Protein AF-A0A9Q0H539-F1 (afdb_monomer)

Solvent-accessible surface area (backbone atoms only — not comparable to full-atom values): 14964 Å² total; per-residue (Å²): 131,83,58,73,72,96,48,19,51,57,61,57,49,14,56,51,41,48,73,46,76,37,70,66,25,41,49,38,44,55,66,25,46,57,56,40,54,32,31,50,30,33,52,31,55,80,44,68,60,76,56,100,62,84,67,53,69,49,56,68,96,82,43,82,30,65,46,63,64,15,63,33,48,52,50,35,51,50,49,25,53,53,33,38,63,55,38,65,68,66,9,47,55,49,26,51,49,35,50,49,36,49,55,52,20,29,40,51,26,66,73,51,33,67,89,50,33,50,55,54,26,49,52,50,39,55,54,33,52,49,44,45,49,45,20,23,56,72,62,55,67,40,84,59,59,54,83,80,38,55,65,54,50,64,67,44,42,56,55,50,39,48,48,50,47,40,31,75,75,72,66,56,56,99,44,94,66,43,63,63,54,23,49,58,46,17,54,50,51,41,52,52,52,52,52,52,50,52,51,54,50,51,55,51,52,54,50,58,66,66,58,53,92,74,62,75,86,76,60,79,93,82,82,93,76,88,75,85,90,85,85,86,88,82,70,74,68,73,65,53,61,64,58,60,67,74,76,67,76,85,77,74,83,82,80,84,83,85,91,129

pLDDT: mean 81.83, std 20.81, range [32.81, 98.44]

Structure (mmCIF, N/CA/C/O backbone):
data_AF-A0A9Q0H539-F1
#
_entry.id   AF-A0A9Q0H539-F1
#
loop_
_atom_site.group_PDB
_atom_site.id
_atom_site.type_symbol
_atom_site.label_atom_id
_atom_site.label_alt_id
_atom_site.label_comp_id
_atom_site.label_asym_id
_atom_site.label_entity_id
_atom_site.label_seq_id
_atom_site.pdbx_PDB_ins_code
_atom_site.Cartn_x
_atom_site.Cartn_y
_atom_site.Cartn_z
_atom_site.occupancy
_atom_site.B_iso_or_equiv
_atom_site.auth_seq_id
_atom_site.auth_comp_id
_atom_site.auth_asym_id
_atom_site.auth_atom_id
_atom_site.pdbx_PDB_model_num
ATOM 1 N N . MET A 1 1 ? -27.501 0.008 -0.782 1.00 40.75 1 MET A N 1
ATOM 2 C CA . MET A 1 1 ? -27.141 -1.423 -0.672 1.00 40.75 1 MET A CA 1
ATOM 3 C C . MET A 1 1 ? -25.684 -1.502 -0.250 1.00 40.75 1 MET A C 1
ATOM 5 O O . MET A 1 1 ? -24.842 -1.013 -0.993 1.00 40.75 1 MET A O 1
ATOM 9 N N . GLY A 1 2 ? -25.404 -1.999 0.958 1.00 53.66 2 GLY A N 1
ATOM 10 C CA . GLY A 1 2 ? -24.030 -2.208 1.426 1.00 53.66 2 GLY A CA 1
ATOM 11 C C . GLY A 1 2 ? -23.358 -3.293 0.588 1.00 53.66 2 GLY A C 1
ATOM 12 O O . GLY A 1 2 ? -23.998 -4.287 0.246 1.00 53.66 2 GLY A O 1
ATOM 13 N N . LYS A 1 3 ? -22.106 -3.071 0.187 1.00 65.69 3 LYS A N 1
ATOM 14 C CA . LYS A 1 3 ? -21.320 -4.084 -0.525 1.00 65.69 3 LYS A CA 1
ATOM 15 C C . LYS A 1 3 ? -21.090 -5.262 0.424 1.00 65.69 3 LYS A C 1
ATOM 17 O O . LYS A 1 3 ? -20.822 -5.049 1.599 1.00 65.69 3 LYS A O 1
ATOM 22 N N . VAL A 1 4 ? -21.230 -6.486 -0.079 1.00 71.69 4 VAL A N 1
ATOM 23 C CA . VAL A 1 4 ? -21.132 -7.715 0.723 1.00 71.69 4 VAL A CA 1
ATOM 24 C C . VAL A 1 4 ? -19.783 -8.387 0.459 1.00 71.69 4 VAL A C 1
ATOM 26 O O . VAL A 1 4 ? -19.302 -8.397 -0.676 1.00 71.69 4 VAL A O 1
ATOM 29 N N . GLY A 1 5 ? -19.172 -8.968 1.493 1.00 78.38 5 GLY A N 1
ATOM 30 C CA . GLY A 1 5 ? -17.961 -9.783 1.365 1.00 78.38 5 GLY A CA 1
ATOM 31 C C . GLY A 1 5 ? -16.680 -8.959 1.212 1.00 78.38 5 GLY A C 1
ATOM 32 O O . GLY A 1 5 ? -16.433 -8.035 1.982 1.00 78.38 5 GLY A O 1
ATOM 33 N N . LEU A 1 6 ? -15.839 -9.307 0.234 1.00 78.94 6 LEU A N 1
ATOM 34 C CA . LEU A 1 6 ? -14.508 -8.710 0.043 1.00 78.94 6 LEU A CA 1
ATOM 35 C C . LEU A 1 6 ? -14.532 -7.187 -0.165 1.00 78.94 6 LEU A C 1
ATOM 37 O O . LEU A 1 6 ? -13.567 -6.508 0.160 1.00 78.94 6 LEU A O 1
ATOM 41 N N . PHE A 1 7 ? -15.640 -6.661 -0.688 1.00 84.44 7 PHE A N 1
ATOM 42 C CA . PHE A 1 7 ? -15.825 -5.240 -0.986 1.00 84.44 7 PHE A CA 1
ATOM 43 C C . PHE A 1 7 ? -16.567 -4.466 0.114 1.00 84.44 7 PHE A C 1
ATOM 45 O O . PHE A 1 7 ? -16.919 -3.303 -0.095 1.00 84.44 7 PHE A O 1
ATOM 52 N N . ASP A 1 8 ? -16.827 -5.090 1.267 1.00 90.69 8 ASP A N 1
ATOM 53 C CA . ASP A 1 8 ? -17.351 -4.404 2.451 1.00 90.69 8 ASP A CA 1
ATOM 54 C C . ASP A 1 8 ? -16.260 -3.510 3.056 1.00 90.69 8 ASP A C 1
ATOM 56 O O . ASP A 1 8 ? -15.488 -3.923 3.921 1.00 90.69 8 ASP A O 1
ATOM 60 N N . LEU A 1 9 ? -16.174 -2.277 2.552 1.00 92.81 9 LEU A N 1
ATOM 61 C CA . LEU A 1 9 ? -15.139 -1.326 2.944 1.00 92.81 9 LEU A CA 1
ATOM 62 C C . LEU A 1 9 ? -15.143 -1.045 4.454 1.00 92.81 9 LEU A C 1
ATOM 64 O O . LEU A 1 9 ? -14.069 -0.964 5.037 1.00 92.81 9 LEU A O 1
ATOM 68 N N . GLU A 1 10 ? -16.312 -0.937 5.098 1.00 94.12 10 GLU A N 1
ATOM 69 C CA . GLU A 1 10 ? -16.362 -0.719 6.551 1.00 94.12 10 GLU A CA 1
ATOM 70 C C . GLU A 1 10 ? -15.723 -1.887 7.296 1.00 94.12 10 GLU A C 1
ATOM 72 O O . GLU A 1 10 ? -14.928 -1.670 8.203 1.00 94.12 10 GLU A O 1
ATOM 77 N N . LYS A 1 11 ? -16.076 -3.127 6.931 1.00 92.31 11 LYS A N 1
ATOM 78 C CA . LYS A 1 11 ? -15.532 -4.318 7.591 1.00 92.31 11 LYS A CA 1
ATOM 79 C C . LYS A 1 11 ? -14.025 -4.431 7.384 1.00 92.31 11 LYS A C 1
ATOM 81 O O . LYS A 1 11 ? -13.296 -4.682 8.337 1.00 92.31 11 LYS A O 1
ATOM 86 N N . GLN A 1 12 ? -13.559 -4.263 6.148 1.00 92.31 12 GLN A N 1
ATOM 87 C CA . GLN A 1 12 ? -12.139 -4.427 5.839 1.00 92.31 12 GLN A CA 1
ATOM 88 C C . GLN A 1 12 ? -11.286 -3.316 6.469 1.00 92.31 12 GLN A C 1
ATOM 90 O O . GLN A 1 12 ? -10.195 -3.589 6.968 1.00 92.31 12 GLN A O 1
ATOM 95 N N . PHE A 1 13 ? -11.792 -2.078 6.487 1.00 94.00 13 PHE A N 1
ATOM 96 C CA . PHE A 1 13 ? -11.091 -0.955 7.102 1.00 94.00 13 PHE A CA 1
ATOM 97 C C . PHE A 1 13 ? -11.127 -1.017 8.635 1.00 94.00 13 PHE A C 1
ATOM 99 O O . PHE A 1 13 ? -10.127 -0.705 9.271 1.00 94.00 13 PHE A O 1
ATOM 106 N N . ALA A 1 14 ? -12.215 -1.510 9.239 1.00 93.69 14 ALA A N 1
ATOM 107 C CA . ALA A 1 14 ? -12.261 -1.768 10.679 1.00 93.69 14 ALA A CA 1
ATOM 108 C C . ALA A 1 14 ? -11.271 -2.859 11.106 1.00 93.69 14 ALA A C 1
ATOM 110 O O . ALA A 1 14 ? -10.527 -2.666 12.063 1.00 93.69 14 ALA A O 1
ATOM 111 N N . PHE A 1 15 ? -11.177 -3.956 10.346 1.00 91.38 15 PHE A N 1
ATOM 112 C CA . PHE A 1 15 ? -10.153 -4.969 10.603 1.00 91.38 15 PHE A CA 1
ATOM 113 C C . PHE A 1 15 ? -8.748 -4.369 10.515 1.00 91.38 15 PHE A C 1
ATOM 115 O O . PHE A 1 15 ? -7.914 -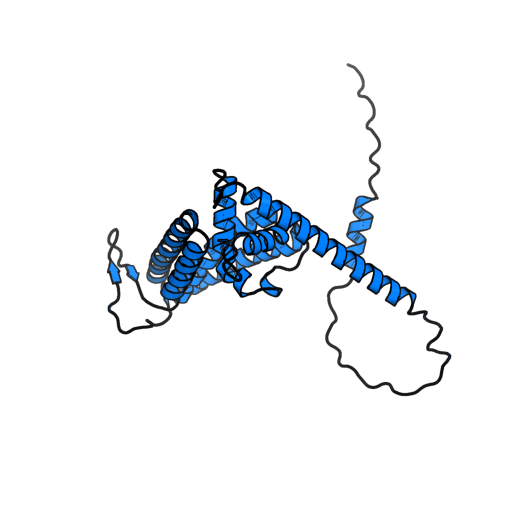4.644 11.366 1.00 91.38 15 PHE A O 1
ATOM 122 N N . TYR A 1 16 ? -8.479 -3.515 9.520 1.00 93.00 16 TYR A N 1
ATOM 123 C CA . TYR A 1 16 ? -7.214 -2.783 9.462 1.00 93.00 16 TYR A CA 1
ATOM 124 C C . TYR A 1 16 ? -6.999 -1.933 10.724 1.00 93.00 16 TYR A C 1
ATOM 126 O O . TYR A 1 16 ? -5.976 -2.103 11.382 1.00 93.00 16 TYR A O 1
ATOM 134 N N . GLY A 1 17 ? -7.962 -1.101 11.124 1.00 92.56 17 GLY A N 1
ATOM 135 C CA . GLY A 1 17 ? -7.843 -0.258 12.320 1.00 92.56 17 GLY A CA 1
ATOM 136 C C . GLY A 1 17 ? -7.612 -1.049 13.614 1.00 92.56 17 GLY A C 1
ATOM 137 O O . GLY A 1 17 ? -6.841 -0.622 14.467 1.00 92.56 17 GLY A O 1
ATOM 138 N N . ALA A 1 18 ? -8.177 -2.254 13.739 1.00 92.62 18 ALA A N 1
ATOM 139 C CA . ALA A 1 18 ? -7.976 -3.113 14.909 1.00 92.62 18 ALA A CA 1
ATOM 140 C C . ALA A 1 18 ? -6.526 -3.619 15.079 1.00 92.62 18 ALA A C 1
ATOM 142 O O . ALA A 1 18 ? -6.143 -4.022 16.178 1.00 92.62 18 ALA A O 1
ATOM 143 N N . TYR A 1 19 ? -5.722 -3.617 14.009 1.00 90.44 19 TYR A N 1
ATOM 144 C CA . TYR A 1 19 ? -4.293 -3.971 14.034 1.00 90.44 19 TYR A CA 1
ATOM 145 C C . TYR A 1 19 ? -3.363 -2.750 14.051 1.00 90.44 19 TYR A C 1
ATOM 147 O O . TYR A 1 19 ? -2.151 -2.924 14.189 1.00 90.44 19 TYR A O 1
ATOM 155 N N . HIS A 1 20 ? -3.907 -1.544 13.872 1.00 93.06 20 HIS A N 1
ATOM 156 C CA . HIS A 1 20 ? -3.153 -0.297 13.748 1.00 93.06 20 HIS A CA 1
ATOM 157 C C . HIS A 1 20 ? -3.789 0.764 14.647 1.00 93.06 20 HIS A C 1
ATOM 159 O O . HIS A 1 20 ? -4.452 1.682 14.174 1.00 93.06 20 HIS A O 1
ATOM 165 N N . SER A 1 21 ? -3.626 0.592 15.958 1.00 90.19 21 SER A N 1
ATOM 166 C CA . SER A 1 21 ? -4.206 1.464 16.983 1.00 90.19 21 SER A CA 1
ATOM 167 C C . SER A 1 21 ? -3.195 2.464 17.549 1.00 90.19 21 SER A C 1
ATOM 169 O O . SER A 1 21 ? -3.564 3.544 18.014 1.00 90.19 21 SER A O 1
ATOM 171 N N . ASN A 1 22 ? -1.905 2.129 17.487 1.00 94.94 22 ASN A N 1
ATOM 172 C CA . ASN A 1 22 ? -0.824 2.973 17.954 1.00 94.94 22 ASN A CA 1
ATOM 173 C C . ASN A 1 22 ? -0.468 4.029 16.887 1.00 94.94 22 ASN A C 1
ATOM 175 O O . ASN A 1 22 ? -0.149 3.669 15.750 1.00 94.94 22 ASN A O 1
ATOM 179 N N . PRO A 1 23 ? -0.427 5.331 17.233 1.00 95.31 23 PRO A N 1
ATOM 180 C CA . PRO A 1 23 ? -0.153 6.400 16.271 1.00 95.31 23 PRO A CA 1
ATOM 181 C C . PRO A 1 23 ? 1.214 6.276 15.584 1.00 95.31 23 PRO A C 1
ATOM 183 O O . PRO A 1 23 ? 1.355 6.675 14.428 1.00 95.31 23 PRO A O 1
ATOM 186 N N . ILE A 1 24 ? 2.220 5.701 16.253 1.00 96.56 24 ILE A N 1
ATOM 187 C CA . ILE A 1 24 ? 3.545 5.484 15.659 1.00 96.56 24 ILE A CA 1
ATOM 188 C C . ILE A 1 24 ? 3.477 4.372 14.612 1.00 96.56 24 ILE A C 1
ATOM 190 O O . ILE A 1 24 ? 4.032 4.523 13.526 1.00 96.56 24 ILE A O 1
ATOM 194 N N . ASN A 1 25 ? 2.761 3.282 14.891 1.00 96.38 25 ASN A N 1
ATOM 195 C CA . ASN A 1 25 ? 2.565 2.214 13.916 1.00 96.38 25 ASN A CA 1
ATOM 196 C C . ASN A 1 25 ? 1.790 2.717 12.687 1.00 96.38 25 ASN A C 1
ATOM 198 O O . ASN A 1 25 ? 2.238 2.515 11.559 1.00 96.38 25 ASN A O 1
ATOM 202 N N . ILE A 1 26 ? 0.698 3.462 12.896 1.00 95.56 26 ILE A N 1
ATOM 203 C CA . ILE A 1 26 ? -0.064 4.099 11.810 1.00 95.56 26 ILE A CA 1
ATOM 204 C C . ILE A 1 26 ? 0.856 4.991 10.960 1.00 95.56 26 ILE A C 1
ATOM 206 O O . ILE A 1 26 ? 0.854 4.895 9.732 1.00 95.56 26 ILE A O 1
ATOM 210 N N . PHE A 1 27 ? 1.698 5.816 11.593 1.00 97.06 27 PHE A N 1
ATOM 211 C CA . PHE A 1 27 ? 2.668 6.655 10.887 1.00 97.06 27 PHE A CA 1
ATOM 212 C C . PHE A 1 27 ? 3.669 5.839 10.057 1.00 97.06 27 PHE A C 1
ATOM 214 O O . PHE A 1 27 ? 3.894 6.157 8.888 1.00 97.06 27 PHE A O 1
ATOM 221 N N . LEU A 1 28 ? 4.246 4.775 10.623 1.00 97.25 28 LEU A N 1
ATOM 222 C CA . LEU A 1 28 ? 5.186 3.901 9.913 1.00 97.25 28 LEU A CA 1
ATOM 223 C C . LEU A 1 28 ? 4.523 3.243 8.693 1.00 97.25 28 LEU A C 1
ATOM 225 O O . LEU A 1 28 ? 5.129 3.192 7.623 1.00 97.25 28 LEU A O 1
ATOM 229 N N . HIS A 1 29 ? 3.276 2.783 8.817 1.00 95.81 29 HIS A N 1
ATOM 230 C CA . HIS A 1 29 ? 2.467 2.267 7.701 1.00 95.81 29 HIS A CA 1
ATOM 231 C C . HIS A 1 29 ? 2.240 3.314 6.615 1.00 95.81 29 HIS A C 1
ATOM 233 O O . HIS A 1 29 ? 2.570 3.070 5.452 1.00 95.81 29 HIS A O 1
ATOM 239 N N . MET A 1 30 ? 1.768 4.507 6.981 1.00 96.00 30 MET A N 1
ATOM 240 C CA . MET A 1 30 ? 1.577 5.602 6.023 1.00 96.00 30 MET A CA 1
ATOM 241 C C . MET A 1 30 ? 2.870 5.963 5.284 1.00 96.00 30 MET A C 1
ATOM 243 O O . MET A 1 30 ? 2.836 6.231 4.082 1.00 96.00 30 MET A O 1
ATOM 247 N N . LEU A 1 31 ? 4.009 5.935 5.980 1.00 97.31 31 LEU A N 1
ATOM 248 C CA . LEU A 1 31 ? 5.305 6.281 5.410 1.00 97.31 31 LEU A CA 1
ATOM 249 C C . LEU A 1 31 ? 5.837 5.216 4.440 1.00 97.31 31 LEU A C 1
ATOM 251 O O . LEU A 1 31 ? 6.399 5.572 3.405 1.00 97.31 31 LEU A O 1
ATOM 255 N N . PHE A 1 32 ? 5.689 3.926 4.756 1.00 97.75 32 PHE A N 1
ATOM 256 C CA . PHE A 1 32 ? 6.429 2.858 4.071 1.00 97.75 32 PHE A CA 1
ATOM 257 C C . PHE A 1 32 ? 5.614 2.003 3.098 1.00 97.75 32 PHE A C 1
ATOM 259 O O . PHE A 1 32 ? 6.201 1.436 2.174 1.00 97.75 32 PHE A O 1
ATOM 266 N N . VAL A 1 33 ? 4.286 1.940 3.218 1.00 97.00 33 VAL A N 1
ATOM 267 C CA . VAL A 1 33 ? 3.455 1.077 2.359 1.00 97.00 33 VAL A CA 1
ATOM 268 C C . VAL A 1 33 ? 3.541 1.468 0.873 1.00 97.00 33 VAL A C 1
ATOM 270 O O . VAL A 1 33 ? 3.717 0.606 0.008 1.00 97.00 33 VAL A O 1
ATOM 273 N N . TRP A 1 34 ? 3.487 2.763 0.545 1.00 97.56 34 TRP A N 1
ATOM 274 C CA . TRP A 1 34 ? 3.616 3.229 -0.844 1.00 97.56 34 TRP A CA 1
ATOM 275 C C . TRP A 1 34 ? 5.033 3.039 -1.420 1.00 97.56 34 TRP A C 1
ATOM 277 O O . TRP A 1 34 ? 5.146 2.538 -2.544 1.00 97.56 34 TRP A O 1
ATOM 287 N N . PRO A 1 35 ? 6.126 3.347 -0.690 1.00 98.12 35 PRO A N 1
ATOM 288 C CA . PRO A 1 35 ? 7.482 2.970 -1.099 1.00 98.12 35 PRO A CA 1
ATOM 289 C C . PRO A 1 35 ? 7.698 1.466 -1.326 1.00 98.12 35 PRO A C 1
ATOM 291 O O . PRO A 1 35 ? 8.442 1.092 -2.240 1.00 98.12 35 PRO A O 1
ATOM 294 N N . ILE A 1 36 ? 7.040 0.594 -0.551 1.00 97.81 36 ILE A N 1
ATOM 295 C CA . ILE A 1 36 ? 7.062 -0.861 -0.784 1.00 97.81 36 ILE A CA 1
ATOM 296 C C . ILE A 1 36 ? 6.449 -1.175 -2.150 1.00 97.81 36 ILE A C 1
ATOM 298 O O . ILE A 1 36 ? 7.114 -1.801 -2.974 1.00 97.81 36 ILE A O 1
ATOM 302 N N . LEU A 1 37 ? 5.238 -0.685 -2.441 1.00 97.31 37 LEU A N 1
ATOM 303 C CA . LEU A 1 37 ? 4.609 -0.889 -3.752 1.00 97.31 37 LEU A CA 1
ATOM 304 C C . LEU A 1 37 ? 5.492 -0.348 -4.889 1.00 97.31 37 LEU A C 1
ATOM 306 O O . LEU A 1 37 ? 5.732 -1.038 -5.879 1.00 97.31 37 LEU A O 1
ATOM 310 N N . PHE A 1 38 ? 6.025 0.865 -4.732 1.00 98.44 38 PHE A N 1
ATOM 311 C CA . PHE A 1 38 ? 6.879 1.502 -5.732 1.00 98.44 38 PHE A CA 1
ATOM 312 C C . PHE A 1 38 ? 8.144 0.686 -6.031 1.00 98.44 38 PHE A C 1
ATOM 314 O O . PHE A 1 38 ? 8.454 0.414 -7.191 1.00 98.44 38 PHE A O 1
ATOM 321 N N . SER 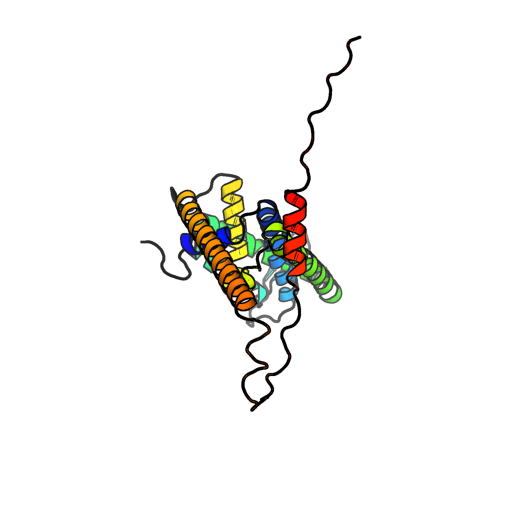A 1 39 ? 8.870 0.256 -4.998 1.00 98.38 39 SER A N 1
ATOM 322 C CA . SER A 1 39 ? 10.094 -0.535 -5.173 1.00 98.38 39 SER A CA 1
ATOM 323 C C . SER A 1 39 ? 9.811 -1.943 -5.711 1.00 98.38 39 SER A C 1
ATOM 325 O O . SER A 1 39 ? 10.621 -2.469 -6.473 1.00 98.38 39 SER A O 1
ATOM 327 N N . SER A 1 40 ? 8.646 -2.535 -5.413 1.00 97.75 40 SER A N 1
ATOM 328 C CA . SER A 1 40 ? 8.202 -3.767 -6.080 1.00 97.75 40 SER A CA 1
ATOM 329 C C . SER A 1 40 ? 7.998 -3.547 -7.581 1.00 97.75 40 SER A C 1
ATOM 331 O O . SER A 1 40 ? 8.445 -4.366 -8.380 1.00 97.75 40 SER A O 1
ATOM 333 N N . LEU A 1 41 ? 7.392 -2.427 -7.989 1.00 98.06 41 LEU A N 1
ATOM 334 C CA . LEU A 1 41 ? 7.208 -2.099 -9.408 1.00 98.06 41 LEU A CA 1
ATOM 335 C C . LEU A 1 41 ? 8.543 -1.869 -10.138 1.00 98.06 41 LEU A C 1
ATOM 337 O O . LEU A 1 41 ? 8.679 -2.300 -11.281 1.00 98.06 41 LEU A O 1
ATOM 341 N N . VAL A 1 42 ? 9.558 -1.300 -9.471 1.00 98.12 42 VAL A N 1
ATOM 342 C CA . VAL A 1 42 ? 10.930 -1.198 -10.018 1.00 98.12 42 VAL A CA 1
ATOM 343 C C . VAL A 1 42 ? 11.510 -2.581 -10.336 1.00 98.12 42 VAL A C 1
ATOM 345 O O . VAL A 1 42 ? 12.144 -2.753 -11.374 1.00 98.12 42 VAL A O 1
ATOM 348 N N . LEU A 1 43 ? 11.294 -3.580 -9.474 1.00 97.31 43 LEU A N 1
ATOM 349 C CA . LEU A 1 43 ? 11.733 -4.957 -9.738 1.00 97.31 43 LEU A CA 1
ATOM 350 C C . LEU A 1 43 ? 10.926 -5.596 -10.871 1.00 97.31 43 LEU A C 1
ATOM 352 O O . LEU A 1 43 ? 11.498 -6.217 -11.768 1.00 97.31 43 LEU A O 1
ATOM 356 N N . LEU A 1 44 ? 9.604 -5.416 -10.847 1.00 97.06 44 LEU A N 1
ATOM 357 C CA . LEU A 1 44 ? 8.697 -5.992 -11.838 1.00 97.06 44 LEU A CA 1
ATOM 358 C C . LEU A 1 44 ? 8.888 -5.403 -13.239 1.00 97.06 44 LEU A C 1
ATOM 360 O O . LEU A 1 44 ? 8.545 -6.074 -14.209 1.00 97.06 44 LEU A O 1
ATOM 364 N N . TYR A 1 45 ? 9.480 -4.212 -13.371 1.00 95.94 45 TYR A N 1
ATOM 365 C CA . TYR A 1 45 ? 9.844 -3.624 -14.663 1.00 95.94 45 TYR A CA 1
ATOM 366 C C . TYR A 1 45 ? 10.658 -4.583 -15.547 1.00 95.94 45 TYR A C 1
ATOM 368 O O . TYR A 1 45 ? 10.429 -4.662 -16.749 1.00 95.94 45 TYR A O 1
ATOM 376 N N . PHE A 1 46 ? 11.560 -5.366 -14.950 1.00 95.25 46 PHE A N 1
ATOM 377 C CA . PHE A 1 46 ? 12.435 -6.287 -15.681 1.00 95.25 46 PHE A CA 1
ATOM 378 C C . PHE A 1 46 ? 11.769 -7.622 -16.046 1.00 95.25 46 PHE A C 1
ATOM 380 O O . PHE A 1 46 ? 12.434 -8.523 -16.559 1.00 95.25 46 PHE A O 1
ATOM 387 N N . THR A 1 47 ? 10.468 -7.776 -15.781 1.00 95.38 47 THR A N 1
ATOM 388 C CA . THR A 1 47 ? 9.707 -8.944 -16.237 1.00 95.38 47 THR A CA 1
ATOM 389 C C . THR A 1 47 ? 9.346 -8.816 -17.723 1.00 95.38 47 THR A C 1
ATOM 391 O O . THR A 1 47 ? 9.124 -7.698 -18.198 1.00 95.38 47 THR A O 1
ATOM 394 N N . PRO A 1 48 ? 9.275 -9.934 -18.475 1.00 92.38 48 PRO A N 1
ATOM 395 C CA . PRO A 1 48 ? 8.897 -9.898 -19.884 1.00 92.38 48 PRO A CA 1
ATOM 396 C C . PRO A 1 48 ? 7.508 -9.275 -20.114 1.00 92.38 48 PRO A C 1
ATOM 398 O O . PRO A 1 48 ? 6.638 -9.377 -19.239 1.00 92.38 48 PRO A O 1
ATOM 401 N N . PRO A 1 49 ? 7.257 -8.686 -21.299 1.00 92.38 49 PRO A N 1
ATOM 402 C CA . PRO A 1 49 ? 5.913 -8.288 -21.702 1.00 92.38 49 PRO A CA 1
ATOM 403 C C . PRO A 1 49 ? 4.961 -9.488 -21.658 1.00 92.38 49 PRO A C 1
ATOM 405 O O . PRO A 1 49 ? 5.319 -10.590 -22.074 1.00 92.38 49 PRO A O 1
ATOM 408 N N . LEU A 1 50 ? 3.733 -9.280 -21.178 1.00 88.12 50 LEU A N 1
ATOM 409 C CA . LEU A 1 50 ? 2.725 -10.349 -21.128 1.00 88.12 50 LEU A CA 1
ATOM 410 C C . LEU A 1 50 ? 2.014 -10.554 -22.471 1.00 88.12 50 LEU A C 1
ATOM 412 O O . LEU A 1 50 ? 1.431 -11.610 -22.713 1.00 88.12 50 LEU A O 1
ATOM 416 N N . PHE A 1 51 ? 2.087 -9.559 -23.355 1.00 86.81 51 PHE A N 1
ATOM 417 C CA . PHE A 1 51 ? 1.565 -9.622 -24.713 1.00 86.81 51 PHE A CA 1
ATOM 418 C C . PHE A 1 51 ? 2.603 -9.112 -25.706 1.00 86.81 51 PHE A C 1
ATOM 420 O O . PHE A 1 51 ? 3.395 -8.229 -25.385 1.00 86.81 51 PHE A O 1
ATOM 427 N N . ASN A 1 52 ? 2.513 -9.587 -26.948 1.00 83.31 52 ASN A N 1
ATOM 428 C CA . ASN A 1 52 ? 3.282 -9.067 -28.080 1.00 83.31 52 ASN A CA 1
ATOM 429 C C . ASN A 1 52 ? 2.674 -7.749 -28.597 1.00 83.31 52 ASN A C 1
ATOM 431 O O . ASN A 1 52 ? 2.310 -7.635 -29.767 1.00 83.31 52 ASN A O 1
ATOM 435 N N . LEU A 1 53 ? 2.487 -6.782 -27.701 1.00 81.62 53 LEU A N 1
ATOM 436 C CA . LEU A 1 53 ? 2.034 -5.434 -28.027 1.00 81.62 53 LEU A CA 1
ATOM 437 C C . LEU A 1 53 ? 3.247 -4.501 -28.125 1.00 81.62 53 LEU A C 1
ATOM 439 O O . LEU A 1 53 ? 4.236 -4.727 -27.423 1.00 81.62 53 LEU A O 1
ATOM 443 N N . PRO A 1 54 ? 3.194 -3.466 -28.982 1.00 77.00 54 PRO A N 1
ATOM 444 C CA . PRO A 1 54 ? 4.261 -2.481 -29.042 1.00 77.00 54 PRO A CA 1
ATOM 445 C C . PRO A 1 54 ? 4.408 -1.793 -27.685 1.00 77.00 54 PRO A C 1
ATOM 447 O O . PRO A 1 54 ? 3.422 -1.511 -26.998 1.00 77.00 54 PRO A O 1
ATOM 450 N N . HIS A 1 55 ? 5.655 -1.535 -27.320 1.00 82.88 55 HIS A N 1
ATOM 451 C CA . HIS A 1 55 ? 5.994 -0.773 -26.133 1.00 82.88 55 HIS A CA 1
ATOM 452 C C . HIS A 1 55 ? 5.465 0.658 -26.267 1.00 82.88 55 HIS A C 1
ATOM 454 O O . HIS A 1 55 ? 5.460 1.231 -27.362 1.00 82.88 55 HIS A O 1
ATOM 460 N N . LEU A 1 56 ? 4.991 1.233 -25.159 1.00 83.50 56 LEU A N 1
ATOM 461 C CA . LEU A 1 56 ? 4.575 2.630 -25.151 1.00 83.50 56 LEU A CA 1
ATOM 462 C C . LEU A 1 56 ? 5.786 3.489 -24.795 1.00 83.50 56 LEU A C 1
ATOM 464 O O . LEU A 1 56 ? 6.118 3.677 -23.626 1.00 83.50 56 LEU A O 1
ATOM 468 N N . GLU A 1 57 ? 6.436 4.005 -25.830 1.00 85.50 57 GLU A N 1
ATOM 469 C CA . GLU A 1 57 ? 7.602 4.867 -25.699 1.00 85.50 57 GLU A CA 1
ATOM 470 C C . GLU A 1 57 ? 7.188 6.339 -25.698 1.00 85.50 57 GLU A C 1
ATOM 472 O O . GLU A 1 57 ? 6.443 6.805 -26.564 1.00 85.50 57 GLU A O 1
ATOM 477 N N . PHE A 1 58 ? 7.692 7.101 -24.734 1.00 84.62 58 PHE A N 1
ATOM 478 C CA . PHE A 1 58 ? 7.567 8.555 -24.736 1.00 84.62 58 PHE A CA 1
ATOM 479 C C . PHE A 1 58 ? 8.820 9.188 -24.136 1.00 84.62 58 PHE A C 1
ATOM 481 O O . PHE A 1 58 ? 9.472 8.603 -23.277 1.00 84.62 58 PHE A O 1
ATOM 488 N N . SER A 1 59 ? 9.180 10.387 -24.600 1.00 83.00 59 SER A N 1
ATOM 489 C CA . SER A 1 59 ? 10.429 11.052 -24.207 1.00 83.00 59 SER A CA 1
ATOM 490 C C . SER A 1 59 ? 10.181 12.373 -23.467 1.00 83.00 59 SER A C 1
ATOM 492 O O . SER A 1 59 ? 10.428 13.452 -24.025 1.00 83.00 59 SER A O 1
ATOM 494 N N . PRO A 1 60 ? 9.686 12.346 -22.216 1.00 75.94 60 PRO A N 1
ATOM 495 C CA . PRO A 1 60 ? 9.543 13.557 -21.426 1.00 75.94 60 PRO A CA 1
ATOM 496 C C . PRO A 1 60 ? 10.932 14.126 -21.113 1.00 75.94 60 PRO A C 1
ATOM 498 O O . PRO A 1 60 ? 11.840 13.409 -20.696 1.00 75.94 60 PRO A O 1
ATOM 501 N N . PHE A 1 61 ? 11.109 15.431 -21.331 1.00 78.25 61 PHE A N 1
ATOM 502 C CA . PHE A 1 61 ? 12.355 16.149 -21.025 1.00 78.25 61 PHE A CA 1
ATOM 503 C C . PHE A 1 61 ? 13.623 15.553 -21.676 1.00 78.25 61 PHE A C 1
ATOM 505 O O . PHE A 1 61 ? 14.721 15.710 -21.147 1.00 78.25 61 PHE A O 1
ATOM 512 N N . GLY A 1 62 ? 13.479 14.879 -22.825 1.00 77.88 62 GLY A N 1
ATOM 513 C CA . GLY A 1 62 ? 14.598 14.298 -23.579 1.00 77.88 62 GLY A CA 1
ATOM 514 C C . GLY A 1 62 ? 15.084 12.931 -23.085 1.00 77.88 62 GLY A C 1
ATOM 515 O O . GLY A 1 62 ? 16.134 12.471 -23.531 1.00 77.88 62 GLY A O 1
ATOM 516 N N . TYR A 1 63 ? 14.348 12.279 -22.180 1.00 77.56 63 TYR A N 1
ATOM 517 C CA . TYR A 1 63 ? 14.666 10.934 -21.704 1.00 77.56 63 TYR A CA 1
ATOM 518 C C . TYR A 1 63 ? 13.636 9.925 -22.191 1.00 77.56 63 TYR A C 1
ATOM 520 O O . TYR A 1 63 ? 12.466 10.057 -21.858 1.00 77.56 63 TYR A O 1
ATOM 528 N N . ASN A 1 64 ? 14.075 8.883 -22.897 1.00 83.19 64 ASN A N 1
ATOM 529 C CA . ASN A 1 64 ? 13.190 7.800 -23.325 1.00 83.19 64 ASN A CA 1
ATOM 530 C C . ASN A 1 64 ? 12.678 7.015 -22.110 1.00 83.19 64 ASN A C 1
ATOM 532 O O . ASN A 1 64 ? 13.461 6.428 -21.360 1.00 83.19 64 ASN A O 1
ATOM 536 N N . VAL A 1 65 ? 11.361 7.015 -21.934 1.00 86.06 65 VAL A N 1
ATOM 537 C CA . VAL A 1 65 ? 10.630 6.142 -21.021 1.00 86.06 65 VAL A CA 1
ATOM 538 C C . VAL A 1 65 ? 10.023 5.032 -21.861 1.00 86.06 65 VAL A C 1
ATOM 540 O O . VAL A 1 65 ? 9.240 5.307 -22.770 1.00 86.06 65 VAL A O 1
ATOM 543 N N . ASP A 1 66 ? 10.379 3.797 -21.535 1.00 88.44 66 ASP A N 1
ATOM 544 C CA . ASP A 1 66 ? 9.760 2.606 -22.102 1.00 88.44 66 ASP A CA 1
ATOM 545 C C . ASP A 1 66 ? 8.734 2.062 -21.097 1.00 88.44 66 ASP A C 1
ATOM 547 O O . ASP A 1 66 ? 9.085 1.708 -19.968 1.00 88.44 66 ASP A O 1
ATOM 551 N N . LEU A 1 67 ? 7.451 2.060 -21.467 1.00 91.69 67 LEU A N 1
ATOM 552 C CA . LEU A 1 67 ? 6.400 1.434 -20.671 1.00 91.69 67 LEU A CA 1
ATOM 553 C C . LEU A 1 67 ? 6.046 0.070 -21.240 1.00 91.69 67 LEU A C 1
ATOM 555 O O . LEU A 1 67 ? 5.442 -0.065 -22.308 1.00 91.69 67 LEU A O 1
ATOM 559 N N . ILE A 1 68 ? 6.348 -0.938 -20.430 1.00 90.88 68 ILE A N 1
ATOM 560 C CA . ILE A 1 68 ? 6.128 -2.337 -20.753 1.00 90.88 68 ILE A CA 1
ATOM 561 C C . ILE A 1 68 ? 4.844 -2.812 -20.072 1.00 90.88 68 ILE A C 1
ATOM 563 O O . ILE A 1 68 ? 4.679 -2.688 -18.855 1.00 90.88 68 ILE A O 1
ATOM 567 N N . LEU A 1 69 ? 3.940 -3.413 -20.850 1.00 93.12 69 LEU A N 1
ATOM 568 C CA . LEU A 1 69 ? 2.737 -4.082 -20.342 1.00 93.12 69 LEU A CA 1
ATOM 569 C C . LEU A 1 69 ? 3.100 -5.460 -19.761 1.00 93.12 69 LEU A C 1
ATOM 571 O O . LEU A 1 69 ? 2.781 -6.514 -20.315 1.00 93.12 69 LEU A O 1
ATOM 575 N N . ASN A 1 70 ? 3.837 -5.434 -18.656 1.00 94.19 70 ASN A N 1
ATOM 576 C CA . ASN A 1 70 ? 4.346 -6.599 -17.941 1.00 94.19 70 ASN A CA 1
ATOM 577 C C . ASN A 1 70 ? 3.553 -6.864 -16.647 1.00 94.19 70 ASN A C 1
ATOM 579 O O . ASN A 1 70 ? 2.495 -6.275 -16.408 1.00 94.19 70 ASN A O 1
ATOM 583 N N . ILE A 1 71 ? 4.065 -7.747 -15.787 1.00 94.81 71 ILE A N 1
ATOM 584 C CA . ILE A 1 71 ? 3.413 -8.099 -14.515 1.00 94.81 71 ILE A CA 1
ATOM 585 C C . ILE A 1 71 ? 3.209 -6.862 -13.622 1.00 94.81 71 ILE A C 1
ATOM 587 O O . ILE A 1 71 ? 2.183 -6.759 -12.951 1.00 94.81 71 ILE A O 1
ATOM 591 N N . GLY A 1 72 ? 4.131 -5.893 -13.647 1.00 95.50 72 GLY A N 1
ATOM 592 C CA . GLY A 1 72 ? 4.018 -4.646 -12.886 1.00 95.50 72 GLY A CA 1
ATOM 593 C C . GLY A 1 72 ? 2.838 -3.777 -13.328 1.00 95.50 72 GLY A C 1
ATOM 594 O O . GLY A 1 72 ? 2.090 -3.287 -12.481 1.00 95.50 72 GLY A O 1
ATOM 595 N N . PHE A 1 73 ? 2.613 -3.644 -14.640 1.00 95.31 73 PHE A N 1
ATOM 596 C CA . PHE A 1 73 ? 1.436 -2.947 -15.175 1.00 95.31 73 PHE A CA 1
ATOM 597 C C . PHE A 1 73 ? 0.134 -3.600 -14.698 1.00 95.31 73 PHE A C 1
ATOM 599 O O . PHE A 1 73 ? -0.769 -2.927 -14.200 1.00 95.31 73 PHE A O 1
ATOM 606 N N . PHE A 1 74 ? 0.049 -4.926 -14.812 1.00 95.06 74 PHE A N 1
ATOM 607 C CA . PHE A 1 74 ? -1.134 -5.674 -14.399 1.00 95.06 74 PHE A CA 1
ATOM 608 C C . PHE A 1 74 ? -1.399 -5.586 -12.902 1.00 95.06 74 PHE A C 1
ATOM 610 O O . PHE A 1 74 ? -2.551 -5.435 -12.500 1.00 95.06 74 PHE A O 1
ATOM 617 N N . LEU A 1 75 ? -0.348 -5.627 -12.081 1.00 94.81 75 LEU A N 1
ATOM 618 C CA . LEU A 1 75 ? -0.468 -5.395 -10.648 1.00 94.81 75 LEU A CA 1
ATOM 619 C C . LEU A 1 75 ? -1.076 -4.012 -10.379 1.00 94.81 75 LEU A C 1
ATOM 621 O O . LEU A 1 75 ? -2.071 -3.912 -9.666 1.00 94.81 75 LEU A O 1
ATOM 625 N N . GLY A 1 76 ? -0.554 -2.961 -11.020 1.00 95.56 76 GLY A N 1
ATOM 626 C CA . GLY A 1 76 ? -1.116 -1.611 -10.925 1.00 95.56 76 GLY A CA 1
ATOM 627 C C . GLY A 1 76 ? -2.590 -1.540 -11.345 1.00 95.56 76 GLY A C 1
ATOM 628 O O . GLY A 1 76 ? -3.391 -0.894 -10.668 1.00 95.56 76 GLY A O 1
ATOM 629 N N . LEU A 1 77 ? -2.976 -2.252 -12.410 1.00 95.56 77 LEU A N 1
ATOM 630 C CA . LEU A 1 77 ? -4.360 -2.317 -12.887 1.00 95.56 77 LEU A CA 1
ATOM 631 C C . LEU A 1 77 ? -5.293 -3.031 -11.897 1.00 95.56 77 LEU A C 1
ATOM 633 O O . LEU A 1 77 ? -6.419 -2.574 -11.680 1.00 95.56 77 LEU A O 1
ATOM 637 N N . VAL A 1 78 ? -4.836 -4.126 -11.283 1.00 95.19 78 VAL A N 1
ATOM 638 C CA . VAL A 1 78 ? -5.580 -4.833 -10.230 1.00 95.19 78 VAL A CA 1
ATOM 639 C C . VAL A 1 78 ? -5.812 -3.897 -9.046 1.00 95.19 78 VAL A C 1
ATOM 641 O O . VAL A 1 78 ? -6.958 -3.729 -8.631 1.00 95.19 78 VAL A O 1
ATOM 644 N N . TYR A 1 79 ? -4.764 -3.225 -8.562 1.00 96.25 79 TYR A N 1
ATOM 645 C CA . TYR A 1 79 ? -4.858 -2.266 -7.457 1.00 96.25 79 TYR A CA 1
ATOM 646 C C . TYR A 1 79 ? -5.860 -1.151 -7.778 1.00 96.25 79 TYR A C 1
ATOM 648 O O . TYR A 1 79 ? -6.837 -0.968 -7.053 1.00 96.25 79 TYR A O 1
ATOM 656 N N . ALA A 1 80 ? -5.698 -0.480 -8.921 1.00 97.06 80 ALA A N 1
ATOM 657 C CA . ALA A 1 80 ? -6.602 0.578 -9.371 1.00 97.06 80 ALA A CA 1
ATOM 658 C C . ALA A 1 80 ? -8.069 0.115 -9.433 1.00 97.06 80 ALA A C 1
ATOM 660 O O . ALA A 1 80 ? -8.967 0.804 -8.942 1.00 97.06 80 ALA A O 1
ATOM 661 N N . SER A 1 81 ? -8.316 -1.072 -9.994 1.00 96.00 81 SER A N 1
ATOM 662 C CA . SER A 1 81 ? -9.666 -1.628 -10.138 1.00 96.00 81 SER A CA 1
ATOM 663 C C . SER A 1 81 ? -10.309 -1.918 -8.782 1.00 96.00 81 SER A C 1
ATOM 665 O O . SER A 1 81 ? -11.460 -1.537 -8.554 1.00 96.00 81 SER A O 1
ATOM 667 N N . PHE A 1 82 ? -9.567 -2.543 -7.863 1.00 94.06 82 PHE A N 1
ATOM 668 C CA . PHE A 1 82 ? -10.044 -2.823 -6.509 1.00 94.06 82 PHE A CA 1
ATOM 669 C C . PHE A 1 82 ? -10.327 -1.543 -5.724 1.00 94.06 82 PHE A C 1
ATOM 671 O O . PHE A 1 82 ? -11.352 -1.447 -5.051 1.00 94.06 82 PHE A O 1
ATOM 678 N N . TYR A 1 83 ? -9.476 -0.530 -5.848 1.00 96.06 83 TYR A N 1
ATOM 679 C CA . TYR A 1 83 ? -9.622 0.711 -5.090 1.00 96.06 83 TYR A CA 1
ATOM 680 C C . TYR A 1 83 ? -10.837 1.509 -5.550 1.00 96.06 83 TYR A C 1
ATOM 682 O O . TYR A 1 83 ? -11.657 1.910 -4.726 1.00 96.06 83 TYR A O 1
ATOM 690 N N . ILE A 1 84 ? -11.044 1.621 -6.866 1.00 96.44 84 ILE A N 1
ATOM 691 C CA . ILE A 1 84 ? -12.269 2.191 -7.453 1.00 96.44 84 ILE A CA 1
ATOM 692 C C . ILE A 1 84 ? -13.511 1.356 -7.088 1.00 96.44 84 ILE A C 1
ATOM 694 O O . ILE A 1 84 ? -14.639 1.872 -7.045 1.00 96.44 84 ILE A O 1
ATOM 698 N N . ALA A 1 85 ? -13.350 0.050 -6.867 1.00 94.31 85 ALA A N 1
ATOM 699 C CA . ALA A 1 85 ? -14.428 -0.812 -6.404 1.00 94.31 85 ALA A CA 1
ATOM 700 C C . ALA A 1 85 ? -14.748 -0.605 -4.917 1.00 94.31 85 ALA A C 1
ATOM 702 O O . ALA A 1 85 ? -15.916 -0.752 -4.569 1.00 94.31 85 ALA A O 1
ATOM 703 N N . PHE A 1 86 ? -13.797 -0.214 -4.062 1.00 93.25 86 PHE A N 1
ATOM 704 C CA . PHE A 1 86 ? -14.043 0.109 -2.650 1.00 93.25 86 PHE A CA 1
ATOM 705 C C . PHE A 1 86 ? -14.777 1.435 -2.477 1.00 93.25 86 PHE A C 1
ATOM 707 O O . PHE A 1 86 ? -15.899 1.455 -1.964 1.00 93.25 86 PHE A O 1
ATOM 714 N N . ASP A 1 87 ? -14.196 2.514 -2.988 1.00 95.38 87 ASP A N 1
ATOM 715 C CA . ASP A 1 87 ? -14.781 3.849 -2.984 1.00 95.38 87 ASP A CA 1
ATOM 716 C C . ASP A 1 87 ? -14.468 4.559 -4.307 1.00 95.38 87 ASP A C 1
ATOM 718 O O . ASP A 1 87 ? -13.366 4.461 -4.835 1.00 95.38 87 ASP A O 1
ATOM 722 N N . LYS A 1 88 ? -15.437 5.285 -4.874 1.00 95.31 88 LYS A N 1
ATOM 723 C CA . LYS A 1 88 ? -15.252 5.899 -6.197 1.00 95.31 88 LYS A CA 1
ATOM 724 C C . LYS A 1 88 ? -14.319 7.107 -6.177 1.00 95.31 88 LYS A C 1
ATOM 726 O O . LYS A 1 88 ? -13.584 7.295 -7.141 1.00 95.31 88 LYS A O 1
ATOM 731 N N . LYS A 1 89 ? -14.351 7.926 -5.125 1.00 96.19 89 LYS A N 1
ATOM 732 C CA . LYS A 1 89 ? -13.588 9.179 -5.050 1.00 96.19 89 LYS A CA 1
ATOM 733 C C . LYS A 1 89 ? -12.149 8.902 -4.619 1.00 96.19 89 LYS A C 1
ATOM 735 O O . LYS A 1 89 ? -11.224 9.182 -5.380 1.00 96.19 89 LYS A O 1
ATOM 740 N N . ALA A 1 90 ? -11.967 8.297 -3.447 1.00 97.31 90 ALA A N 1
ATOM 741 C CA . ALA A 1 90 ? -10.659 7.895 -2.946 1.00 97.31 90 ALA A CA 1
ATOM 742 C C . ALA A 1 90 ? -10.024 6.835 -3.851 1.00 97.31 90 ALA A C 1
ATOM 744 O O . ALA A 1 90 ? -8.825 6.882 -4.108 1.00 97.31 90 ALA A O 1
ATOM 745 N N . GLY A 1 91 ? -10.822 5.916 -4.403 1.00 97.50 91 GLY A N 1
ATOM 746 C CA . GLY A 1 91 ? -10.316 4.888 -5.307 1.00 97.50 91 GLY A CA 1
ATOM 747 C C . GLY A 1 91 ? -9.779 5.437 -6.622 1.00 97.50 91 GLY A C 1
ATOM 748 O O . GLY A 1 91 ? -8.779 4.929 -7.119 1.00 97.50 91 GLY A O 1
ATOM 749 N N . PHE A 1 92 ? -10.380 6.497 -7.174 1.00 98.19 92 PHE A N 1
ATOM 750 C CA . PHE A 1 92 ? -9.835 7.149 -8.367 1.00 98.19 92 PHE A CA 1
ATOM 751 C C . PHE A 1 92 ? -8.505 7.849 -8.069 1.00 98.19 92 PHE A C 1
ATOM 753 O O . PHE A 1 92 ? -7.560 7.719 -8.843 1.00 98.19 92 PHE A O 1
ATOM 760 N N . LEU A 1 93 ? -8.394 8.525 -6.919 1.00 98.19 93 LEU A N 1
ATOM 761 C CA . LEU A 1 93 ? -7.120 9.091 -6.470 1.00 98.19 93 LEU A CA 1
ATOM 762 C C . LEU A 1 93 ? -6.057 7.997 -6.295 1.00 98.19 93 LEU A C 1
ATOM 764 O O . LEU A 1 93 ? -4.946 8.134 -6.798 1.00 98.19 93 LEU A O 1
ATOM 768 N N . ALA A 1 94 ? -6.410 6.883 -5.652 1.00 98.00 94 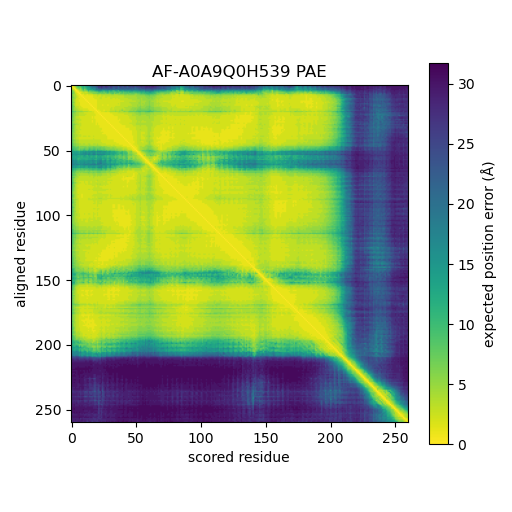ALA A N 1
ATOM 769 C CA . ALA A 1 94 ? -5.517 5.743 -5.480 1.00 98.00 94 ALA A CA 1
ATOM 770 C C . ALA A 1 94 ? -5.084 5.142 -6.827 1.00 98.00 94 ALA A C 1
ATOM 772 O O . ALA A 1 94 ? -3.913 4.826 -7.011 1.00 98.00 94 ALA A O 1
ATOM 773 N N . ALA A 1 95 ? -5.999 5.035 -7.794 1.00 98.19 95 ALA A N 1
ATOM 774 C CA . ALA A 1 95 ? -5.692 4.574 -9.144 1.00 98.19 95 ALA A CA 1
ATOM 775 C C . ALA A 1 95 ? -4.705 5.507 -9.867 1.00 98.19 95 ALA A C 1
ATOM 777 O O . ALA A 1 95 ? -3.778 5.023 -10.517 1.00 98.19 95 ALA A O 1
ATOM 778 N N . LEU A 1 96 ? -4.856 6.829 -9.715 1.00 98.31 96 LEU A N 1
ATOM 779 C CA . LEU A 1 96 ? -3.888 7.802 -10.231 1.00 98.31 96 LEU A CA 1
ATOM 780 C C . LEU A 1 96 ? -2.514 7.643 -9.567 1.00 98.31 96 LEU A C 1
ATOM 782 O O . LEU A 1 96 ? -1.504 7.703 -10.264 1.00 98.31 96 LEU A O 1
ATOM 786 N N . LEU A 1 97 ? -2.464 7.390 -8.255 1.00 98.06 97 LEU A N 1
ATOM 787 C CA . LEU A 1 97 ? -1.214 7.112 -7.542 1.00 98.06 97 LEU A CA 1
ATOM 788 C C . LEU A 1 97 ? -0.562 5.811 -8.025 1.00 98.06 97 LEU A C 1
ATOM 790 O O . LEU A 1 97 ? 0.630 5.809 -8.313 1.00 98.06 97 LEU A O 1
ATOM 794 N N . CYS A 1 98 ? -1.325 4.728 -8.201 1.00 98.12 98 CYS A N 1
ATOM 795 C CA . CYS A 1 98 ? -0.815 3.474 -8.762 1.00 98.12 98 CYS A CA 1
ATOM 796 C C . CYS A 1 98 ? -0.259 3.668 -10.179 1.00 98.12 98 CYS A C 1
ATOM 798 O O . CYS A 1 98 ? 0.830 3.180 -10.483 1.00 98.12 98 CYS A O 1
ATOM 800 N N . PHE A 1 99 ? -0.973 4.409 -11.033 1.00 97.06 99 PHE A N 1
ATOM 801 C CA . PHE A 1 99 ? -0.504 4.751 -12.375 1.00 97.06 99 PHE A CA 1
ATOM 802 C C . PHE A 1 99 ? 0.788 5.572 -12.323 1.00 97.06 99 PHE A C 1
ATOM 804 O O . PHE A 1 99 ? 1.759 5.245 -13.006 1.00 97.06 99 PHE A O 1
ATOM 811 N N . PHE A 1 100 ? 0.837 6.594 -11.464 1.00 97.12 100 PHE A N 1
ATOM 812 C CA . PHE A 1 100 ? 2.033 7.400 -11.262 1.00 97.12 100 PHE A CA 1
ATOM 813 C C . PHE A 1 100 ? 3.212 6.548 -10.784 1.00 97.12 100 PHE A C 1
ATOM 815 O O . PHE A 1 100 ? 4.297 6.652 -11.356 1.00 97.12 100 PHE A O 1
ATOM 822 N N . CYS A 1 101 ? 3.013 5.666 -9.799 1.00 97.94 101 CYS A N 1
ATOM 823 C CA . CYS A 1 101 ? 4.033 4.734 -9.322 1.00 97.94 101 CYS A CA 1
ATOM 824 C C . CYS A 1 101 ? 4.526 3.815 -10.441 1.00 97.94 101 CYS A C 1
ATOM 826 O O . CYS A 1 101 ? 5.732 3.627 -10.568 1.00 97.94 101 CYS A O 1
ATOM 828 N N . TRP A 1 102 ? 3.641 3.269 -11.277 1.00 97.19 102 TRP A N 1
ATOM 829 C CA . TRP A 1 102 ? 4.038 2.414 -12.400 1.00 97.19 102 TRP A CA 1
ATOM 830 C C . TRP A 1 102 ? 4.893 3.167 -13.428 1.00 97.19 102 TRP A C 1
ATOM 832 O O . TRP A 1 102 ? 5.968 2.694 -13.796 1.00 97.19 102 TRP A O 1
ATOM 842 N N . VAL A 1 103 ? 4.479 4.368 -13.834 1.00 95.25 103 VAL A N 1
ATOM 843 C CA . VAL A 1 103 ? 5.235 5.176 -14.803 1.00 95.25 103 VAL A CA 1
ATOM 844 C C . VAL A 1 103 ? 6.590 5.603 -14.238 1.00 95.25 103 VAL A C 1
ATOM 846 O O . VAL A 1 103 ? 7.624 5.428 -14.882 1.00 95.25 103 VAL A O 1
ATOM 849 N N . SER A 1 104 ? 6.607 6.142 -13.018 1.00 95.62 104 SER A N 1
ATOM 850 C CA . SER A 1 104 ? 7.834 6.651 -12.394 1.00 95.62 104 SER A CA 1
ATOM 851 C C . SER A 1 104 ? 8.807 5.536 -11.996 1.00 95.62 104 SER A C 1
ATOM 853 O O . SER A 1 104 ? 10.017 5.716 -12.138 1.00 95.62 104 SER A O 1
ATOM 855 N N . SER A 1 105 ? 8.315 4.368 -11.572 1.00 96.81 105 SER A N 1
ATOM 856 C CA . SER A 1 105 ? 9.165 3.194 -11.322 1.00 96.81 105 SER A CA 1
ATOM 857 C C . SER A 1 105 ? 9.753 2.632 -12.613 1.00 96.81 105 SER A C 1
ATOM 859 O O . SER A 1 105 ? 10.935 2.299 -12.622 1.00 96.81 105 SER A O 1
ATOM 861 N N . SER A 1 106 ? 8.987 2.603 -13.710 1.00 95.12 106 SER A N 1
ATOM 862 C CA . SER A 1 106 ? 9.482 2.184 -15.030 1.00 95.12 106 SER A CA 1
ATOM 863 C C . SER A 1 106 ? 10.576 3.123 -15.536 1.00 95.12 106 SER A C 1
ATOM 865 O O . SER A 1 106 ? 11.646 2.672 -15.942 1.00 95.12 106 SER A O 1
ATOM 867 N N . TYR A 1 107 ? 10.364 4.438 -15.411 1.00 94.06 107 TYR A N 1
ATOM 868 C CA . TYR A 1 107 ? 11.396 5.431 -15.707 1.00 94.06 107 TYR A CA 1
ATOM 869 C C . TYR A 1 107 ? 12.661 5.205 -14.869 1.00 94.06 107 TYR A C 1
ATOM 871 O O . TYR A 1 107 ? 13.759 5.115 -15.417 1.00 94.06 107 TYR A O 1
ATOM 879 N N . LEU A 1 108 ? 12.526 5.070 -13.546 1.00 95.56 108 LEU A N 1
ATOM 880 C CA . LEU A 1 108 ? 13.669 4.859 -12.658 1.00 95.56 108 LEU A CA 1
ATOM 881 C C . LEU A 1 108 ? 14.417 3.557 -12.985 1.00 95.56 108 LEU A C 1
ATOM 883 O O . LEU A 1 108 ? 15.644 3.557 -13.069 1.00 95.56 108 LEU A O 1
ATOM 887 N N . ALA A 1 109 ? 13.693 2.460 -13.205 1.00 95.81 109 ALA A N 1
ATOM 888 C CA . ALA A 1 109 ? 14.262 1.160 -13.536 1.00 95.81 109 ALA A CA 1
ATOM 889 C C . ALA A 1 109 ? 15.020 1.193 -14.872 1.00 95.81 109 ALA A C 1
ATOM 891 O O . ALA A 1 109 ? 16.161 0.727 -14.938 1.00 95.81 109 ALA A O 1
ATOM 892 N N . GLY A 1 110 ? 14.441 1.814 -15.905 1.00 93.19 110 GLY A N 1
ATOM 893 C CA . GLY A 1 110 ? 15.097 2.019 -17.196 1.00 93.19 110 GLY A CA 1
ATOM 894 C C . GLY A 1 110 ? 16.372 2.863 -17.088 1.00 93.19 110 GLY A C 1
ATOM 895 O O . GLY A 1 110 ? 17.378 2.548 -17.721 1.00 93.19 110 GLY A O 1
ATOM 896 N N . ARG A 1 111 ? 16.376 3.896 -16.231 1.00 93.06 111 ARG A N 1
ATOM 897 C CA . ARG A 1 111 ? 17.547 4.764 -16.000 1.00 93.06 111 ARG A CA 1
ATOM 898 C C . ARG A 1 111 ? 18.679 4.071 -15.249 1.00 93.06 111 ARG A C 1
ATOM 900 O O . ARG A 1 111 ? 19.842 4.302 -15.569 1.00 93.06 111 ARG A O 1
ATOM 907 N N . LEU A 1 112 ? 18.354 3.269 -14.238 1.00 95.19 112 LEU A N 1
ATOM 908 C CA . LEU A 1 112 ? 19.352 2.575 -13.420 1.00 95.19 112 LEU A CA 1
ATOM 909 C C . LEU A 1 112 ? 19.895 1.314 -14.107 1.00 95.19 112 LEU A C 1
ATOM 911 O O . LEU A 1 112 ? 21.024 0.903 -13.832 1.00 95.19 112 LEU A O 1
ATOM 915 N N . GLY A 1 113 ? 19.090 0.687 -14.971 1.00 95.44 113 GLY A N 1
ATOM 916 C CA . GLY A 1 113 ? 19.357 -0.645 -15.503 1.00 95.44 113 GLY A CA 1
ATOM 917 C C . GLY A 1 113 ? 19.303 -1.722 -14.413 1.00 95.44 113 GLY A C 1
ATOM 918 O O . GLY A 1 113 ? 19.365 -1.437 -13.215 1.00 95.44 113 GLY A O 1
ATOM 919 N N . PHE A 1 114 ? 19.206 -2.992 -14.818 1.00 95.31 114 PHE A N 1
ATOM 920 C CA . PHE A 1 114 ? 18.956 -4.089 -13.875 1.00 95.31 114 PHE A CA 1
ATOM 921 C C . PHE A 1 114 ? 19.980 -4.130 -12.732 1.00 95.31 114 PHE A C 1
ATOM 923 O O . PHE A 1 114 ? 19.591 -4.112 -11.568 1.00 95.31 114 PHE A O 1
ATOM 930 N N . SER A 1 115 ? 21.280 -4.096 -13.058 1.00 96.50 115 SER A N 1
ATOM 931 C CA . SER A 1 115 ? 22.396 -4.265 -12.108 1.00 96.50 115 SER A CA 1
ATOM 932 C C . SER A 1 115 ? 22.330 -3.360 -10.869 1.00 96.50 115 SER A C 1
ATOM 934 O O . SER A 1 115 ? 22.721 -3.786 -9.778 1.00 96.50 115 SER A O 1
ATOM 936 N N . LEU A 1 116 ? 21.851 -2.122 -11.026 1.00 97.88 116 LEU A N 1
ATOM 937 C CA . LEU A 1 116 ? 21.699 -1.170 -9.927 1.00 97.88 116 LEU A CA 1
ATOM 938 C C . LEU A 1 116 ? 20.258 -1.122 -9.405 1.00 97.88 116 LEU A C 1
ATOM 940 O O . LEU A 1 116 ? 20.062 -1.070 -8.191 1.00 97.88 116 LEU A O 1
ATOM 944 N N . ALA A 1 117 ? 19.259 -1.190 -10.290 1.00 97.75 117 ALA A N 1
ATOM 945 C CA . ALA A 1 117 ? 17.849 -1.091 -9.922 1.00 97.75 117 ALA A CA 1
ATOM 946 C C . ALA A 1 117 ? 17.435 -2.142 -8.884 1.00 97.75 117 ALA A C 1
ATOM 948 O O . ALA A 1 117 ? 16.798 -1.788 -7.892 1.00 97.75 117 ALA A O 1
ATOM 949 N N . TRP A 1 118 ? 17.835 -3.410 -9.056 1.00 97.19 118 TRP A N 1
ATOM 950 C CA . TRP A 1 118 ? 17.435 -4.461 -8.113 1.00 97.19 118 TRP A CA 1
ATOM 9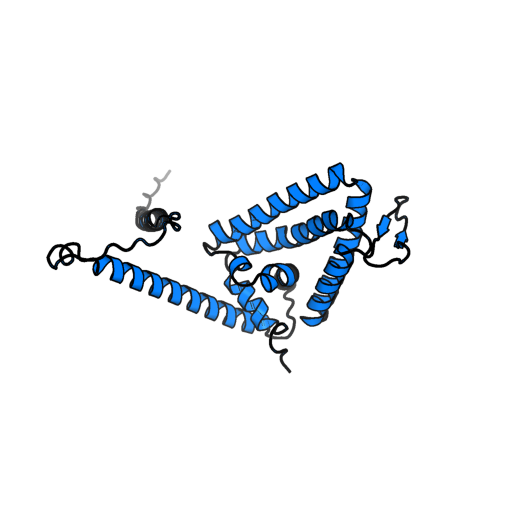51 C C . TRP A 1 118 ? 18.051 -4.266 -6.723 1.00 97.19 118 TRP A C 1
ATOM 953 O O . TRP A 1 118 ? 17.402 -4.562 -5.726 1.00 97.19 118 TRP A O 1
ATOM 963 N N . LYS A 1 119 ? 19.270 -3.713 -6.639 1.00 98.31 119 LYS A N 1
ATOM 964 C CA . LYS A 1 119 ? 19.945 -3.427 -5.362 1.00 98.31 119 LYS A CA 1
ATOM 965 C C . LYS A 1 119 ? 19.250 -2.297 -4.617 1.00 98.31 119 LYS A C 1
ATOM 967 O O . LYS A 1 119 ? 18.997 -2.419 -3.424 1.00 98.31 119 LYS A O 1
ATOM 972 N N . VAL A 1 120 ? 18.924 -1.218 -5.331 1.00 97.88 120 VAL A N 1
ATOM 973 C CA . VAL A 1 120 ? 18.197 -0.071 -4.768 1.00 97.88 120 VAL A CA 1
ATOM 974 C C . VAL A 1 120 ? 16.810 -0.504 -4.302 1.00 97.88 120 VAL A C 1
ATOM 976 O O . VAL A 1 120 ? 16.423 -0.202 -3.176 1.00 97.88 120 VAL A O 1
ATOM 979 N N . ALA A 1 121 ? 16.085 -1.259 -5.130 1.00 98.00 121 ALA A N 1
ATOM 980 C CA . ALA A 1 121 ? 14.767 -1.759 -4.772 1.00 98.00 121 ALA A CA 1
ATOM 981 C C . ALA A 1 121 ? 14.819 -2.719 -3.575 1.00 98.00 121 ALA A C 1
ATOM 983 O O . ALA A 1 121 ? 14.013 -2.579 -2.663 1.00 98.00 121 ALA A O 1
ATOM 984 N N . LEU A 1 122 ? 15.787 -3.642 -3.527 1.00 98.00 122 LEU A N 1
ATOM 985 C CA . LEU A 1 122 ? 15.949 -4.560 -2.398 1.00 98.00 122 LEU A CA 1
ATOM 986 C C . LEU A 1 122 ? 16.295 -3.819 -1.100 1.00 98.00 122 LEU A C 1
ATOM 988 O O . LEU A 1 122 ? 15.703 -4.106 -0.064 1.00 98.00 122 LEU A O 1
ATOM 992 N N . ALA A 1 123 ? 17.204 -2.842 -1.151 1.00 98.31 123 ALA A N 1
ATOM 993 C CA . ALA A 1 123 ? 17.535 -2.019 0.010 1.00 98.31 123 ALA A CA 1
ATOM 994 C C . ALA A 1 123 ? 16.305 -1.251 0.525 1.00 98.31 123 ALA A C 1
ATOM 996 O O . ALA A 1 123 ? 16.043 -1.245 1.727 1.00 98.31 123 ALA A O 1
ATOM 997 N N . ALA A 1 124 ? 15.515 -0.666 -0.384 1.00 98.31 124 ALA A N 1
ATOM 998 C CA . ALA A 1 124 ? 14.270 0.012 -0.036 1.00 98.31 124 ALA A CA 1
ATOM 999 C C . ALA A 1 124 ? 13.246 -0.950 0.586 1.00 98.31 124 ALA A C 1
ATOM 1001 O O . ALA A 1 124 ? 12.671 -0.624 1.621 1.00 98.31 124 ALA A O 1
ATOM 1002 N N . GLN A 1 125 ? 13.057 -2.140 0.006 1.00 98.12 125 GLN A N 1
ATOM 1003 C CA . GLN A 1 125 ? 12.165 -3.173 0.541 1.00 98.12 125 GLN A CA 1
ATOM 1004 C C . GLN A 1 125 ? 12.563 -3.563 1.965 1.00 98.12 125 GLN A C 1
ATOM 1006 O O . GLN A 1 125 ? 11.734 -3.484 2.865 1.00 98.12 125 GLN A O 1
ATOM 1011 N N . LEU A 1 126 ? 13.831 -3.922 2.190 1.00 98.25 126 LEU A N 1
ATOM 1012 C CA . LEU A 1 126 ? 14.317 -4.323 3.513 1.00 98.25 126 LEU A CA 1
ATOM 1013 C C . LEU A 1 126 ? 14.118 -3.213 4.548 1.00 98.25 126 LEU A C 1
ATOM 1015 O O . LEU A 1 126 ? 13.616 -3.476 5.639 1.00 98.25 126 LEU A O 1
ATOM 1019 N N . PHE A 1 127 ? 14.457 -1.972 4.198 1.00 98.31 127 PHE A N 1
ATOM 1020 C CA . PHE A 1 127 ? 14.289 -0.826 5.088 1.00 98.31 127 PHE A CA 1
ATOM 1021 C C . PHE A 1 127 ? 12.815 -0.578 5.439 1.00 98.31 127 PHE A C 1
ATOM 1023 O O . PHE A 1 127 ? 12.461 -0.483 6.613 1.00 98.31 127 PHE A O 1
ATOM 1030 N N . CYS A 1 128 ? 11.943 -0.540 4.430 1.00 98.06 128 CYS A N 1
ATOM 1031 C CA . CYS A 1 128 ? 10.522 -0.268 4.617 1.00 98.06 128 CYS A CA 1
ATOM 1032 C C . CYS A 1 128 ? 9.829 -1.383 5.414 1.00 98.06 128 CYS A C 1
ATOM 1034 O O . CYS A 1 128 ? 9.130 -1.089 6.381 1.00 98.06 128 CYS A O 1
ATOM 1036 N N . TRP A 1 129 ? 10.061 -2.655 5.066 1.00 97.00 129 TRP A N 1
ATOM 1037 C CA . TRP A 1 129 ? 9.500 -3.796 5.799 1.00 97.00 129 TRP A CA 1
ATOM 1038 C C . TRP A 1 129 ? 10.001 -3.868 7.237 1.00 97.00 129 TRP A C 1
ATOM 1040 O O . TRP A 1 129 ? 9.213 -4.158 8.131 1.00 97.00 129 TRP A O 1
ATOM 1050 N N . THR A 1 130 ? 11.274 -3.545 7.487 1.00 97.19 130 THR A N 1
ATOM 1051 C CA . THR A 1 130 ? 11.792 -3.447 8.860 1.00 97.19 130 THR A CA 1
ATOM 1052 C C . THR A 1 130 ? 10.999 -2.414 9.658 1.00 97.19 130 THR A C 1
ATOM 1054 O O . THR A 1 130 ? 10.564 -2.704 10.768 1.00 97.19 130 THR A O 1
ATOM 1057 N N . GLY A 1 131 ? 10.721 -1.246 9.072 1.00 96.88 131 GLY A N 1
ATOM 1058 C CA . GLY A 1 131 ? 9.850 -0.241 9.680 1.00 96.88 131 GLY A CA 1
ATOM 1059 C C . GLY A 1 131 ? 8.437 -0.762 9.976 1.00 96.88 131 GLY A C 1
ATOM 1060 O O . GLY A 1 131 ? 7.926 -0.530 11.067 1.00 96.88 131 GLY A O 1
ATOM 1061 N N . GLN A 1 132 ? 7.825 -1.512 9.050 1.00 95.06 132 GLN A N 1
ATOM 1062 C CA . GLN A 1 132 ? 6.505 -2.132 9.263 1.00 95.06 132 GLN A CA 1
ATOM 1063 C C . GLN A 1 132 ? 6.513 -3.137 10.422 1.00 95.06 132 GLN A C 1
ATOM 1065 O O . GLN A 1 132 ? 5.619 -3.125 11.268 1.00 95.06 132 GLN A O 1
ATOM 1070 N N . PHE A 1 133 ? 7.531 -3.998 10.488 1.00 95.06 133 PHE A N 1
ATOM 1071 C CA . PHE A 1 133 ? 7.648 -4.991 11.554 1.00 95.06 133 PHE A CA 1
ATOM 1072 C C . PHE A 1 133 ? 7.961 -4.360 12.909 1.00 95.06 133 PHE A C 1
ATOM 1074 O O . PHE A 1 133 ? 7.424 -4.824 13.909 1.00 95.06 133 PHE A O 1
ATOM 1081 N N . ILE A 1 134 ? 8.753 -3.284 12.956 1.00 95.75 134 ILE A N 1
ATOM 1082 C CA . ILE A 1 134 ? 8.952 -2.495 14.181 1.00 95.75 134 ILE A CA 1
ATOM 1083 C C . ILE A 1 134 ? 7.619 -1.892 14.641 1.00 95.75 134 ILE A C 1
ATOM 1085 O O . ILE A 1 134 ? 7.292 -1.981 15.822 1.00 95.75 134 ILE A O 1
ATOM 1089 N N . GLY A 1 135 ? 6.831 -1.339 13.712 1.00 95.38 135 GLY A N 1
ATOM 1090 C CA . GLY A 1 135 ? 5.471 -0.855 13.958 1.00 95.38 135 GLY A CA 1
ATOM 1091 C C . GLY A 1 135 ? 4.616 -1.862 14.729 1.00 95.38 135 GLY A C 1
ATOM 1092 O O . GLY A 1 135 ? 4.132 -1.581 15.825 1.00 95.38 135 GLY A O 1
ATOM 1093 N N . HIS A 1 136 ? 4.505 -3.074 14.196 1.00 94.12 136 HIS A N 1
ATOM 1094 C CA . HIS A 1 136 ? 3.711 -4.133 14.814 1.00 94.12 136 HIS A CA 1
ATOM 1095 C C . HIS A 1 136 ? 4.339 -4.725 16.082 1.00 94.12 136 HIS A C 1
ATOM 1097 O O . HIS A 1 136 ? 3.673 -4.847 17.109 1.00 94.12 136 HIS A O 1
ATOM 1103 N N . GLY A 1 137 ? 5.618 -5.093 16.030 1.00 92.69 137 GLY A N 1
ATOM 1104 C CA . GLY A 1 137 ? 6.284 -5.806 17.117 1.00 92.69 137 GLY A CA 1
ATOM 1105 C C . GLY A 1 137 ? 6.508 -4.938 18.351 1.00 92.69 137 GLY A C 1
ATOM 1106 O O . GLY A 1 137 ? 6.201 -5.362 19.460 1.00 92.69 137 GLY A O 1
ATOM 1107 N N . VAL A 1 138 ? 7.008 -3.713 18.165 1.00 94.94 138 VAL A N 1
ATOM 1108 C CA . VAL A 1 138 ? 7.384 -2.831 19.280 1.00 94.94 138 VAL A CA 1
ATOM 1109 C C . VAL A 1 138 ? 6.197 -1.995 19.753 1.00 94.94 138 VAL A C 1
ATOM 1111 O O . VAL A 1 138 ? 5.972 -1.882 20.957 1.00 94.94 138 VAL A O 1
ATOM 1114 N N . PHE A 1 139 ? 5.433 -1.405 18.827 1.00 94.19 139 PHE A N 1
ATOM 1115 C CA . PHE A 1 139 ? 4.412 -0.415 19.186 1.00 94.19 139 PHE A CA 1
ATOM 1116 C C . PHE A 1 139 ? 3.010 -1.004 19.373 1.00 94.19 139 PHE A C 1
ATOM 1118 O O . PHE A 1 139 ? 2.318 -0.596 20.304 1.00 94.19 139 PHE A O 1
ATOM 1125 N N . GLU A 1 140 ? 2.585 -1.955 18.535 1.00 91.38 140 GLU A N 1
ATOM 1126 C CA . GLU A 1 140 ? 1.299 -2.653 18.735 1.00 91.38 140 GLU A CA 1
ATOM 1127 C C . GLU A 1 140 ? 1.412 -3.854 19.677 1.00 91.38 140 GLU A C 1
ATOM 1129 O O . GLU A 1 140 ? 0.400 -4.294 20.219 1.00 91.38 140 GLU A O 1
ATOM 1134 N N . LYS A 1 141 ? 2.621 -4.411 19.851 1.00 91.00 141 LYS A N 1
ATOM 1135 C CA . LYS A 1 141 ? 2.861 -5.678 20.568 1.00 91.00 141 LYS A CA 1
ATOM 1136 C C . LYS A 1 141 ? 1.955 -6.808 20.061 1.00 91.00 141 LYS A C 1
ATOM 1138 O O . LYS A 1 141 ? 1.482 -7.652 20.820 1.00 91.00 141 LYS A O 1
ATOM 1143 N N . ARG A 1 142 ? 1.684 -6.804 18.755 1.00 86.50 142 ARG A N 1
ATOM 1144 C CA . ARG A 1 142 ? 0.777 -7.737 18.083 1.00 86.50 142 ARG A CA 1
ATOM 1145 C C . ARG A 1 142 ? 1.403 -8.183 16.772 1.00 86.50 142 ARG A C 1
ATOM 1147 O O . ARG A 1 142 ? 1.991 -7.377 16.055 1.00 86.50 142 ARG A O 1
ATOM 1154 N N . ALA A 1 143 ? 1.249 -9.462 16.441 1.00 84.19 143 ALA A N 1
ATOM 1155 C CA . ALA A 1 143 ? 1.693 -9.982 15.157 1.00 84.19 143 ALA A CA 1
ATOM 1156 C C . ALA A 1 143 ? 1.021 -9.228 13.987 1.00 84.19 143 ALA A C 1
ATOM 1158 O O . ALA A 1 143 ? -0.150 -8.843 14.086 1.00 84.19 143 ALA A O 1
ATOM 1159 N N . PRO A 1 144 ? 1.740 -9.006 12.873 1.00 81.31 144 PRO A N 1
ATOM 1160 C CA . PRO A 1 144 ? 1.183 -8.314 11.722 1.00 81.31 144 PRO A CA 1
ATOM 1161 C C . PRO A 1 144 ? 0.041 -9.124 11.103 1.00 81.31 144 PRO A C 1
ATOM 1163 O O . PRO A 1 144 ? 0.145 -10.342 10.944 1.00 81.31 144 PRO A O 1
ATOM 1166 N N . ALA A 1 145 ? -0.991 -8.425 10.624 1.00 77.38 145 ALA A N 1
ATOM 1167 C CA . ALA A 1 145 ? -2.130 -9.021 9.916 1.00 77.38 145 ALA A CA 1
ATOM 1168 C C . ALA A 1 145 ? -1.734 -9.835 8.666 1.00 77.38 145 ALA A C 1
ATOM 1170 O O . ALA A 1 145 ? -2.537 -10.606 8.144 1.00 77.38 145 ALA A O 1
ATOM 1171 N N . LEU A 1 146 ? -0.493 -9.686 8.185 1.00 74.75 146 LEU A N 1
ATOM 1172 C CA . LEU A 1 146 ? 0.114 -10.513 7.140 1.00 74.75 146 LEU A CA 1
ATOM 1173 C C . LEU A 1 146 ? -0.041 -12.018 7.413 1.00 74.75 146 LEU A C 1
ATOM 1175 O O . LEU A 1 146 ? -0.262 -12.778 6.473 1.00 74.75 146 LEU A O 1
ATOM 1179 N N . LEU A 1 147 ? 0.073 -12.433 8.680 1.00 70.62 147 LEU A N 1
ATOM 1180 C CA . LEU A 1 147 ? -0.038 -13.839 9.078 1.00 70.62 147 LEU A CA 1
ATOM 1181 C C . LEU A 1 147 ? -1.488 -14.343 9.074 1.00 70.62 147 LEU A C 1
ATOM 1183 O O . LEU A 1 147 ? -1.710 -15.543 8.939 1.00 70.62 147 LEU A O 1
ATOM 1187 N N . ASP A 1 148 ? -2.458 -13.430 9.153 1.00 70.44 148 ASP A N 1
ATOM 1188 C CA . ASP A 1 148 ? -3.884 -13.750 9.250 1.00 70.44 148 ASP A CA 1
ATOM 1189 C C . ASP A 1 148 ? -4.595 -13.664 7.890 1.00 70.44 148 ASP A C 1
ATOM 1191 O O . ASP A 1 148 ? -5.485 -14.459 7.588 1.00 70.44 148 ASP A O 1
ATOM 1195 N N . ASN A 1 149 ? -4.218 -12.695 7.045 1.00 76.12 149 ASN A N 1
ATOM 1196 C CA . ASN A 1 149 ? -4.846 -12.467 5.745 1.00 76.12 149 ASN A CA 1
ATOM 1197 C C . ASN A 1 149 ? -3.890 -11.796 4.744 1.00 76.12 149 ASN A C 1
ATOM 1199 O O . ASN A 1 149 ? -3.865 -10.572 4.585 1.00 76.12 149 ASN A O 1
ATOM 1203 N N . LEU A 1 150 ? -3.154 -12.622 3.996 1.00 74.81 150 LEU A N 1
ATOM 1204 C CA . LEU A 1 150 ? -2.191 -12.179 2.983 1.00 74.81 150 LEU A CA 1
ATOM 1205 C C . LEU A 1 150 ? -2.825 -11.245 1.934 1.00 74.81 150 LEU A C 1
ATOM 1207 O O . LEU A 1 150 ? -2.227 -10.252 1.525 1.00 74.81 150 LEU A O 1
ATOM 1211 N N . PHE A 1 151 ? -4.059 -11.533 1.513 1.00 73.31 151 PHE A N 1
ATOM 1212 C CA . PHE A 1 151 ? -4.747 -10.733 0.503 1.00 73.31 151 PHE A CA 1
ATOM 1213 C C . PHE A 1 151 ? -5.033 -9.315 1.004 1.00 73.31 151 PHE A C 1
ATOM 1215 O O . PHE A 1 151 ? -4.787 -8.342 0.294 1.00 73.31 151 PHE A O 1
ATOM 1222 N N . GLN A 1 152 ? -5.512 -9.186 2.241 1.00 70.00 152 GLN A N 1
ATOM 1223 C CA . GLN A 1 152 ? -5.750 -7.887 2.861 1.00 70.00 152 GLN A CA 1
ATOM 1224 C C . GLN A 1 152 ? -4.445 -7.129 3.113 1.00 70.00 152 GLN A C 1
ATOM 1226 O O . GLN A 1 152 ? -4.366 -5.940 2.802 1.00 70.00 152 GLN A O 1
ATOM 1231 N N . ALA A 1 153 ? -3.411 -7.826 3.590 1.00 74.75 153 ALA A N 1
ATOM 1232 C CA . ALA A 1 153 ? -2.113 -7.232 3.882 1.00 74.75 153 ALA A CA 1
ATOM 1233 C C . ALA A 1 153 ? -1.435 -6.627 2.641 1.00 74.75 153 ALA A C 1
ATOM 1235 O O . ALA A 1 153 ? -0.885 -5.535 2.727 1.00 74.75 153 ALA A O 1
ATOM 1236 N N . PHE A 1 154 ? -1.504 -7.283 1.478 1.00 79.38 154 PHE A N 1
ATOM 1237 C CA . PHE A 1 154 ? -0.871 -6.753 0.264 1.00 79.38 154 PHE A CA 1
ATOM 1238 C C . PHE A 1 154 ? -1.795 -5.866 -0.564 1.00 79.38 154 PHE A C 1
ATOM 1240 O O . PHE A 1 154 ? -1.392 -4.772 -0.966 1.00 79.38 154 PHE A O 1
ATOM 1247 N N . LEU A 1 155 ? -3.019 -6.319 -0.852 1.00 88.19 155 LEU A N 1
ATOM 1248 C CA . LEU A 1 155 ? -3.881 -5.598 -1.781 1.00 88.19 155 LEU A CA 1
ATOM 1249 C C . LEU A 1 155 ? -4.520 -4.379 -1.126 1.00 88.19 155 LEU A C 1
ATOM 1251 O O . LEU A 1 155 ? -4.606 -3.335 -1.762 1.00 88.19 155 LEU A O 1
ATOM 1255 N N . MET A 1 156 ? -4.980 -4.486 0.120 1.00 90.94 156 MET A N 1
ATOM 1256 C CA . MET A 1 156 ? -5.783 -3.423 0.728 1.00 90.94 156 MET A CA 1
ATOM 1257 C C . MET A 1 156 ? -4.944 -2.353 1.429 1.00 90.94 156 MET A C 1
ATOM 1259 O O . MET A 1 156 ? -5.369 -1.199 1.464 1.00 90.94 156 MET A O 1
ATOM 1263 N N . ALA A 1 157 ? -3.753 -2.702 1.928 1.00 93.12 157 ALA A N 1
ATOM 1264 C CA . ALA A 1 157 ? -2.938 -1.794 2.734 1.00 93.12 157 ALA A CA 1
ATOM 1265 C C . ALA A 1 157 ? -2.666 -0.430 2.065 1.00 93.12 157 ALA A C 1
ATOM 1267 O O . ALA A 1 157 ? -2.952 0.575 2.716 1.00 93.12 157 ALA A O 1
ATOM 1268 N N . PRO A 1 158 ? -2.236 -0.318 0.784 1.00 95.94 158 PRO A N 1
ATOM 1269 C CA . PRO A 1 158 ? -1.995 1.004 0.188 1.00 95.94 158 PRO A CA 1
ATOM 1270 C C . PRO A 1 158 ? -3.241 1.885 0.100 1.00 95.94 158 PRO A C 1
ATOM 1272 O O . PRO A 1 158 ? -3.162 3.102 0.264 1.00 95.94 158 PRO A O 1
ATOM 1275 N N . PHE A 1 159 ? -4.411 1.281 -0.106 1.00 96.94 159 PHE A N 1
ATOM 1276 C CA . PHE A 1 159 ? -5.663 2.025 -0.102 1.00 96.94 159 PHE A CA 1
ATOM 1277 C C . PHE A 1 159 ? -6.080 2.461 1.301 1.00 96.94 159 PHE A C 1
ATOM 1279 O O . PHE A 1 159 ? -6.548 3.583 1.466 1.00 96.94 159 PHE A O 1
ATOM 1286 N N . PHE A 1 160 ? -5.886 1.617 2.313 1.00 95.62 160 PHE A N 1
ATOM 1287 C CA . PHE A 1 160 ? -6.242 1.953 3.692 1.00 95.62 160 PHE A CA 1
ATOM 1288 C C . PHE A 1 160 ? -5.360 3.046 4.276 1.00 95.62 160 PHE A C 1
ATOM 1290 O O . PHE A 1 160 ? -5.902 3.976 4.861 1.00 95.62 160 PHE A O 1
ATOM 1297 N N . VAL A 1 161 ? -4.049 3.029 4.024 1.00 96.06 161 VAL A N 1
ATOM 1298 C CA . VAL A 1 161 ? -3.182 4.143 4.446 1.00 96.06 161 VAL A CA 1
ATOM 1299 C C . VAL A 1 161 ? -3.518 5.446 3.713 1.00 96.06 161 VAL A C 1
ATOM 1301 O O . VAL A 1 161 ? -3.402 6.521 4.292 1.00 96.06 161 VAL A O 1
ATOM 1304 N N . LEU A 1 162 ? -3.972 5.380 2.453 1.00 97.38 162 LEU A N 1
ATOM 1305 C CA . LEU A 1 162 ? -4.463 6.565 1.745 1.00 97.38 162 LEU A CA 1
ATOM 1306 C C . LEU A 1 162 ? -5.766 7.079 2.362 1.00 97.38 162 LEU A C 1
ATOM 1308 O O . LEU A 1 162 ? -5.927 8.285 2.514 1.00 97.38 162 LEU A O 1
ATOM 1312 N N . LEU A 1 163 ? -6.696 6.185 2.698 1.00 96.56 163 LEU A N 1
ATOM 1313 C CA . LEU A 1 163 ? -7.964 6.556 3.319 1.00 96.56 163 LEU A CA 1
ATOM 1314 C C . LEU A 1 163 ? -7.744 7.176 4.706 1.00 96.56 163 LEU A C 1
ATOM 1316 O O . LEU A 1 163 ? -8.350 8.202 5.003 1.00 96.56 163 LEU A O 1
ATOM 1320 N N . GLU A 1 164 ? -6.821 6.613 5.490 1.00 96.19 164 GLU A N 1
ATOM 1321 C CA . GLU A 1 164 ? -6.347 7.169 6.762 1.00 96.19 164 GLU A CA 1
ATOM 1322 C C . GLU A 1 164 ? -5.790 8.585 6.564 1.00 96.19 164 GLU A C 1
ATOM 1324 O O . GLU A 1 164 ? -6.246 9.535 7.198 1.00 96.19 164 GLU A O 1
ATOM 1329 N N . ALA A 1 165 ? -4.886 8.771 5.596 1.00 96.75 165 ALA A N 1
ATOM 1330 C CA . ALA A 1 165 ? -4.320 10.081 5.291 1.00 96.75 165 ALA A CA 1
ATOM 1331 C C . ALA A 1 165 ? -5.388 11.099 4.852 1.00 96.75 165 ALA A C 1
ATOM 1333 O O . ALA A 1 165 ? -5.364 12.247 5.290 1.00 96.75 165 ALA A O 1
ATOM 1334 N N . LEU A 1 166 ? -6.349 10.703 4.012 1.00 97.19 166 LEU A N 1
ATOM 1335 C CA . LEU A 1 166 ? -7.449 11.577 3.588 1.00 97.19 166 LEU A CA 1
ATOM 1336 C C . LEU A 1 166 ? -8.348 11.973 4.769 1.00 97.19 166 LEU A C 1
ATOM 1338 O O . LEU A 1 166 ? -8.764 13.130 4.867 1.00 97.19 166 LEU A O 1
ATOM 1342 N N . GLN A 1 167 ? -8.618 11.044 5.685 1.00 95.31 167 GLN A N 1
ATOM 1343 C CA . GLN A 1 167 ? -9.361 11.335 6.906 1.00 95.31 167 GLN A CA 1
ATOM 1344 C C . GLN A 1 167 ? -8.592 12.316 7.802 1.00 95.31 167 GLN A C 1
ATOM 1346 O O . GLN A 1 167 ? -9.157 13.322 8.226 1.00 95.31 167 GLN A O 1
ATOM 1351 N N . MET A 1 168 ? -7.299 12.084 8.041 1.00 94.06 168 MET A N 1
ATOM 1352 C CA . MET A 1 168 ? -6.467 12.948 8.889 1.00 94.06 168 MET A CA 1
ATOM 1353 C C . MET A 1 168 ? -6.268 14.354 8.304 1.00 94.06 168 MET A C 1
ATOM 1355 O O . MET A 1 168 ? -6.258 15.335 9.045 1.00 94.06 168 MET A O 1
ATOM 1359 N N . LEU A 1 169 ? -6.093 14.469 6.983 1.00 96.12 169 LEU A N 1
ATOM 1360 C CA . LEU A 1 169 ? -5.755 15.737 6.328 1.00 96.12 169 LEU A CA 1
ATOM 1361 C C . LEU A 1 169 ? -6.972 16.622 6.051 1.00 96.12 169 LEU A C 1
ATOM 1363 O O . LEU A 1 169 ? -6.852 17.846 6.088 1.00 96.12 169 LEU A O 1
ATOM 1367 N N . CYS A 1 170 ? -8.125 16.034 5.720 1.00 95.75 170 CYS A N 1
ATOM 1368 C CA . CYS A 1 170 ? -9.301 16.811 5.323 1.00 95.75 170 CYS A CA 1
ATOM 1369 C C . CYS A 1 170 ? -10.647 16.244 5.795 1.00 95.75 170 CYS A C 1
ATOM 1371 O O . CYS A 1 170 ? -11.687 16.735 5.355 1.00 95.75 170 CYS A O 1
ATOM 1373 N N . GLY A 1 171 ? -10.652 15.251 6.691 1.00 95.25 171 GLY A N 1
ATOM 1374 C CA . GLY A 1 171 ? -11.882 14.666 7.236 1.00 95.25 171 GLY A CA 1
ATOM 1375 C C . GLY A 1 171 ? -12.708 13.924 6.187 1.00 95.25 171 GLY A C 1
ATOM 1376 O O . GLY A 1 171 ? -13.939 13.956 6.228 1.00 95.25 171 GLY A O 1
ATOM 1377 N N . TYR A 1 172 ? -12.049 13.339 5.185 1.00 96.62 172 TYR A N 1
ATOM 1378 C CA . TYR A 1 172 ? -12.733 12.636 4.111 1.00 96.62 172 TYR A CA 1
ATOM 1379 C C . TYR A 1 172 ? -13.412 11.350 4.605 1.00 96.62 172 TYR A C 1
ATOM 1381 O O . TYR A 1 172 ? -12.753 10.385 4.982 1.00 96.62 172 TYR A O 1
ATOM 1389 N N . GLU A 1 173 ? -14.733 11.286 4.442 1.00 95.56 173 GLU A N 1
ATOM 1390 C CA . GLU A 1 173 ? -15.503 10.055 4.606 1.00 95.56 173 GLU A CA 1
ATOM 1391 C C . GLU A 1 173 ? -16.044 9.544 3.253 1.00 95.56 173 GLU A C 1
ATOM 1393 O O . GLU A 1 173 ? -16.621 10.328 2.487 1.00 95.56 173 GLU A O 1
ATOM 1398 N N . PRO A 1 174 ? -15.960 8.227 2.960 1.00 94.88 174 PRO A N 1
ATOM 1399 C CA . PRO A 1 174 ? -16.637 7.608 1.813 1.00 94.88 174 PRO A CA 1
ATOM 1400 C C . PRO A 1 174 ? -18.141 7.919 1.759 1.00 94.88 174 PRO A C 1
ATOM 1402 O O . PRO A 1 174 ? -18.712 8.122 0.685 1.00 94.88 174 PRO A O 1
ATOM 1405 N N . TYR A 1 175 ? -18.787 7.983 2.926 1.00 94.31 175 TYR A N 1
ATOM 1406 C CA . TYR A 1 175 ? -20.154 8.463 3.116 1.00 94.31 175 TYR A CA 1
ATOM 1407 C C . TYR A 1 175 ? -20.369 8.941 4.558 1.00 94.31 175 TYR A C 1
ATOM 1409 O O . TYR A 1 175 ? -19.624 8.520 5.441 1.00 94.31 175 TYR A O 1
ATOM 1417 N N . PRO A 1 176 ? -21.408 9.756 4.823 1.00 95.12 176 PRO A N 1
ATOM 1418 C CA . PRO A 1 176 ? -21.639 10.320 6.150 1.00 95.12 176 PRO A CA 1
ATOM 1419 C C . PRO A 1 176 ? -21.743 9.263 7.256 1.00 95.12 176 PRO A C 1
ATOM 1421 O O . PRO A 1 176 ? -22.559 8.338 7.173 1.00 95.12 176 PRO A O 1
ATOM 1424 N N . GLY A 1 177 ? -20.934 9.426 8.303 1.00 95.25 177 GLY A N 1
ATOM 1425 C CA . GLY A 1 177 ? -20.896 8.539 9.466 1.00 95.25 177 GLY A CA 1
ATOM 1426 C C . GLY A 1 177 ? -20.105 7.250 9.242 1.00 95.25 177 GLY A C 1
ATOM 1427 O O . GLY A 1 177 ? -20.211 6.330 10.054 1.00 95.25 177 GLY A O 1
ATOM 1428 N N . PHE A 1 178 ? -19.337 7.156 8.152 1.00 95.88 178 PHE A N 1
ATOM 1429 C CA . PHE A 1 178 ? -18.463 6.015 7.884 1.00 95.88 178 PHE A CA 1
ATOM 1430 C C . PHE A 1 178 ? -17.429 5.836 8.999 1.00 95.88 178 PHE A C 1
ATOM 1432 O O . PHE A 1 178 ? -17.309 4.736 9.535 1.00 95.88 178 PHE A O 1
ATOM 1439 N N . HIS A 1 179 ? -16.727 6.902 9.394 1.00 94.31 179 HIS A N 1
ATOM 1440 C CA . HIS A 1 179 ? -15.650 6.798 10.375 1.00 94.31 179 HIS A CA 1
ATOM 1441 C C . HIS A 1 179 ? -16.191 6.404 11.753 1.00 94.31 179 HIS A C 1
ATOM 1443 O O . HIS A 1 179 ? -15.650 5.507 12.387 1.00 94.31 179 HIS A O 1
ATOM 1449 N N . ALA A 1 180 ? -17.329 6.969 12.169 1.00 96.00 180 ALA A N 1
ATOM 1450 C CA . ALA A 1 180 ? -17.987 6.595 13.424 1.00 96.00 180 ALA A CA 1
ATOM 1451 C C . ALA A 1 180 ? -18.370 5.102 13.472 1.00 96.00 180 ALA A C 1
ATOM 1453 O O . ALA A 1 180 ? -18.178 4.437 14.488 1.00 96.00 180 ALA A O 1
ATOM 1454 N N . LYS A 1 181 ? -18.885 4.550 12.365 1.00 96.31 181 LYS A N 1
ATOM 1455 C CA . LYS A 1 181 ? -19.226 3.121 12.273 1.00 96.31 181 LYS A CA 1
ATOM 1456 C C . LYS A 1 181 ? -17.996 2.224 12.259 1.00 96.31 181 LYS A C 1
ATOM 1458 O O . LYS A 1 181 ? -18.019 1.162 12.877 1.00 96.31 181 LYS A O 1
ATOM 1463 N N . VAL A 1 182 ? -16.947 2.630 11.544 1.00 95.88 182 VAL A N 1
ATOM 1464 C CA . VAL A 1 182 ? -15.667 1.916 11.528 1.00 95.88 182 VAL A CA 1
ATOM 1465 C C . VAL A 1 182 ? -15.060 1.911 12.923 1.00 95.88 182 VAL A C 1
ATOM 1467 O O . VAL A 1 182 ? -14.699 0.845 13.399 1.00 95.88 182 VAL A O 1
ATOM 1470 N N . GLN A 1 183 ? -15.040 3.049 13.613 1.00 95.38 183 GLN A N 1
ATOM 1471 C CA . GLN A 1 183 ? -14.468 3.158 14.950 1.00 95.38 183 GLN A CA 1
ATOM 1472 C C . GLN A 1 183 ? -15.191 2.265 15.963 1.00 95.38 183 GLN A C 1
ATOM 1474 O O . GLN A 1 183 ? -14.546 1.529 16.703 1.00 95.38 183 GLN A O 1
ATOM 1479 N N . ALA A 1 184 ? -16.526 2.225 15.924 1.00 96.62 184 ALA A N 1
ATOM 1480 C CA . ALA A 1 184 ? -17.298 1.311 16.764 1.00 96.62 184 ALA A CA 1
ATOM 1481 C C . ALA A 1 184 ? -16.954 -0.172 16.505 1.00 96.62 184 ALA A C 1
ATOM 1483 O O . ALA A 1 184 ? -16.931 -0.976 17.436 1.00 96.62 184 ALA A O 1
ATOM 1484 N N . LYS A 1 185 ? -16.670 -0.545 15.248 1.00 95.88 185 LYS A N 1
ATOM 1485 C CA . LYS A 1 185 ? -16.218 -1.899 14.885 1.00 95.88 185 LYS A CA 1
ATOM 1486 C C . LYS A 1 185 ? -14.783 -2.165 15.350 1.00 95.88 185 LYS A C 1
ATOM 1488 O O . LYS A 1 185 ? -14.536 -3.216 15.923 1.00 95.88 185 LYS A O 1
ATOM 1493 N N . VAL A 1 186 ? -13.869 -1.209 15.169 1.00 95.56 186 VAL A N 1
ATOM 1494 C CA . VAL A 1 186 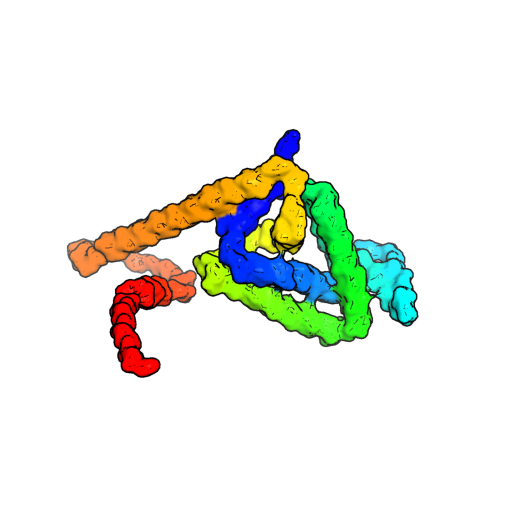? -12.475 -1.290 15.646 1.00 95.56 186 VAL A CA 1
ATOM 1495 C C . VAL A 1 186 ? -12.436 -1.527 17.156 1.00 95.56 186 VAL A C 1
ATOM 1497 O O . VAL A 1 186 ? -11.744 -2.426 17.625 1.00 95.56 186 VAL A O 1
ATOM 1500 N N . GLU A 1 187 ? -13.211 -0.761 17.924 1.00 95.38 187 GLU A N 1
ATOM 1501 C CA . GLU A 1 187 ? -13.289 -0.904 19.381 1.00 95.38 187 GLU A CA 1
ATOM 1502 C C . GLU A 1 187 ? -13.832 -2.275 19.800 1.00 95.38 187 GLU A C 1
ATOM 1504 O O . GLU A 1 187 ? -13.305 -2.892 20.732 1.00 95.38 187 GLU A O 1
ATOM 1509 N N . ALA A 1 188 ? -14.852 -2.777 19.098 1.00 95.44 188 ALA A N 1
ATOM 1510 C CA . ALA A 1 188 ? -15.391 -4.112 19.331 1.00 95.44 188 ALA A CA 1
ATOM 1511 C C . ALA A 1 188 ? -14.349 -5.208 19.042 1.00 95.44 188 ALA A C 1
ATOM 1513 O O . ALA A 1 188 ? -14.135 -6.076 19.891 1.00 95.44 188 ALA A O 1
ATOM 1514 N N . ASP A 1 189 ? -13.653 -5.125 17.906 1.00 92.81 189 ASP A N 1
ATOM 1515 C CA . ASP A 1 189 ? -12.640 -6.100 17.484 1.00 92.81 189 ASP A CA 1
ATOM 1516 C C . ASP A 1 189 ? -11.426 -6.107 18.434 1.00 92.81 189 ASP A C 1
ATOM 1518 O O . 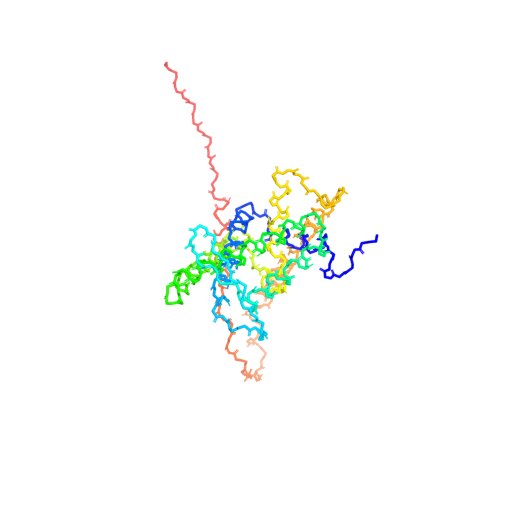ASP A 1 189 ? -10.918 -7.170 18.800 1.00 92.81 189 ASP A O 1
ATOM 1522 N N . ILE A 1 190 ? -10.975 -4.931 18.896 1.00 92.12 190 ILE A N 1
ATOM 1523 C CA . ILE A 1 190 ? -9.896 -4.814 19.892 1.00 92.12 190 ILE A CA 1
ATOM 1524 C C . ILE A 1 190 ? -10.324 -5.431 21.227 1.00 92.12 190 ILE A C 1
ATOM 1526 O O . ILE A 1 190 ? -9.535 -6.135 21.862 1.00 92.12 190 ILE A O 1
ATOM 1530 N N . LYS A 1 191 ? -11.563 -5.182 21.671 1.00 94.19 191 LYS A N 1
ATOM 1531 C CA . LYS A 1 191 ? -12.085 -5.754 22.918 1.00 94.19 191 LYS A CA 1
ATOM 1532 C C . LYS A 1 191 ? -12.161 -7.278 22.843 1.00 94.19 191 LYS A C 1
ATOM 1534 O O . LYS A 1 191 ? -11.739 -7.946 23.784 1.00 94.19 191 LYS A O 1
ATOM 1539 N N . GLU A 1 192 ? -12.667 -7.819 21.737 1.00 92.31 192 GLU A N 1
ATOM 1540 C CA . GLU A 1 192 ? -12.731 -9.265 21.512 1.00 92.31 192 GLU A CA 1
ATOM 1541 C C . GLU A 1 192 ? -11.331 -9.893 21.508 1.00 92.31 192 GLU A C 1
ATOM 1543 O O . GLU A 1 192 ? -11.113 -10.922 22.145 1.00 92.31 192 GLU A O 1
ATOM 1548 N N . TRP A 1 193 ? -10.364 -9.259 20.841 1.00 89.81 193 TRP A N 1
ATOM 1549 C CA . TRP A 1 193 ? -8.979 -9.729 20.818 1.00 89.81 193 TRP A CA 1
ATOM 1550 C C . TRP A 1 193 ? -8.348 -9.764 22.218 1.00 89.81 19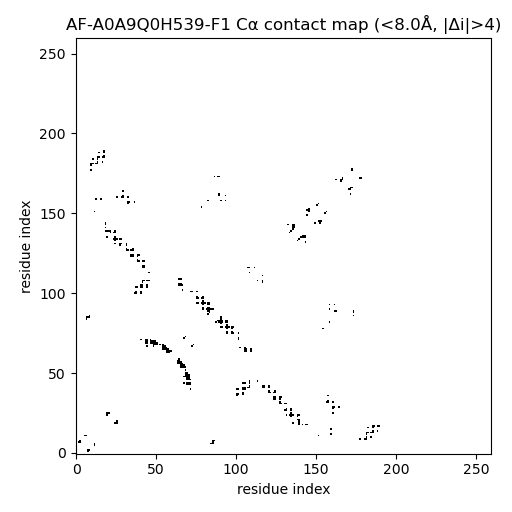3 TRP A C 1
ATOM 1552 O O . TRP A 1 193 ? -7.753 -10.775 22.589 1.00 89.81 193 TRP A O 1
ATOM 1562 N N . LYS A 1 194 ? -8.534 -8.711 23.025 1.00 90.44 194 LYS A N 1
ATOM 1563 C CA . LYS A 1 194 ? -8.032 -8.670 24.410 1.00 90.44 194 LYS A CA 1
ATOM 1564 C C . LYS A 1 194 ? -8.652 -9.757 25.287 1.00 90.44 194 LYS A C 1
ATOM 1566 O O . LYS A 1 194 ? -7.928 -10.386 26.048 1.00 90.44 194 LYS A O 1
ATOM 1571 N N . ALA A 1 195 ? -9.958 -9.997 25.152 1.00 92.62 195 ALA A N 1
ATOM 1572 C CA . ALA A 1 195 ? -10.647 -11.051 25.895 1.00 92.62 195 ALA A CA 1
ATOM 1573 C C . ALA A 1 195 ? -10.137 -12.453 25.522 1.00 92.62 195 ALA A C 1
ATOM 1575 O O . ALA A 1 195 ? -9.946 -13.292 26.392 1.00 92.62 195 ALA A O 1
ATOM 1576 N N . LYS A 1 196 ? -9.857 -12.702 24.234 1.00 89.50 196 LYS A N 1
ATOM 1577 C CA . LYS A 1 196 ? -9.252 -13.971 23.799 1.00 89.50 196 LYS A CA 1
ATOM 1578 C C . LYS A 1 196 ? -7.868 -14.178 24.403 1.00 89.50 196 LYS A C 1
ATOM 1580 O O . LYS A 1 196 ? -7.562 -15.287 24.810 1.00 89.50 196 LYS A O 1
ATOM 1585 N N . ILE A 1 197 ? -7.046 -13.130 24.469 1.00 87.81 197 ILE A N 1
ATOM 1586 C CA . ILE A 1 197 ? -5.720 -13.227 25.091 1.00 87.81 197 ILE A CA 1
ATOM 1587 C C . ILE A 1 197 ? -5.840 -13.538 26.580 1.00 87.81 197 ILE A C 1
ATOM 1589 O O . ILE A 1 197 ? -5.161 -14.450 27.031 1.00 87.81 197 ILE A O 1
ATOM 1593 N N . SER A 1 198 ? -6.709 -12.842 27.324 1.00 88.31 198 SER A N 1
ATOM 1594 C CA . SER A 1 198 ? -6.865 -13.107 28.759 1.00 88.31 198 SER A CA 1
ATOM 1595 C C . SER A 1 198 ? -7.328 -14.536 29.031 1.00 88.31 198 SER A C 1
ATOM 1597 O O . SER A 1 198 ? -6.735 -15.193 29.871 1.00 88.31 198 SER A O 1
ATOM 1599 N N . THR A 1 199 ? -8.308 -15.047 28.277 1.00 89.44 199 THR A N 1
ATOM 1600 C CA . THR A 1 199 ? -8.776 -16.433 28.441 1.00 89.44 199 THR A CA 1
ATOM 1601 C C . THR A 1 199 ? -7.685 -17.450 28.112 1.00 89.44 199 THR A C 1
ATOM 1603 O O . THR A 1 199 ? -7.508 -18.397 28.862 1.00 89.44 199 THR A O 1
ATOM 1606 N N . THR A 1 200 ? -6.909 -17.252 27.041 1.00 86.69 200 THR A N 1
ATOM 1607 C CA . THR A 1 200 ? -5.788 -18.154 26.718 1.00 86.69 200 THR A CA 1
ATOM 1608 C C . THR A 1 200 ? -4.695 -18.122 27.789 1.00 86.69 200 THR A C 1
ATOM 1610 O O . THR A 1 200 ? -4.067 -19.143 28.043 1.00 86.69 200 THR A O 1
ATOM 1613 N N . THR A 1 201 ? -4.434 -16.960 28.396 1.00 83.94 201 THR A N 1
ATOM 1614 C CA . THR A 1 201 ? -3.471 -16.842 29.499 1.00 83.94 201 THR A CA 1
ATOM 1615 C C . THR A 1 201 ? -3.983 -17.537 30.758 1.00 83.94 201 THR A C 1
ATOM 1617 O O . THR A 1 201 ? -3.232 -18.306 31.339 1.00 83.94 201 THR A O 1
ATOM 1620 N N . GLU A 1 202 ? -5.255 -17.346 31.121 1.00 86.06 202 GLU A N 1
ATOM 1621 C CA . GLU A 1 202 ? -5.896 -18.048 32.245 1.00 86.06 202 GLU A CA 1
ATOM 1622 C C . GLU A 1 202 ? -5.866 -19.573 32.042 1.00 86.06 202 GLU A C 1
ATOM 1624 O O . GLU A 1 202 ? -5.433 -20.301 32.925 1.00 86.06 202 GLU A O 1
ATOM 1629 N N . GLU A 1 203 ? -6.224 -20.067 30.850 1.00 83.75 203 GLU A N 1
ATOM 1630 C CA . GLU A 1 203 ? -6.151 -21.500 30.526 1.00 83.75 203 GLU A CA 1
ATOM 1631 C C . GLU A 1 203 ? -4.713 -22.049 30.583 1.00 83.75 203 GLU A C 1
ATOM 1633 O O . GLU A 1 203 ? -4.516 -23.214 30.920 1.00 83.75 203 GLU A O 1
ATOM 1638 N N . ALA A 1 204 ? -3.702 -21.244 30.239 1.00 78.50 204 ALA A N 1
ATOM 1639 C CA . ALA A 1 204 ? -2.301 -21.655 30.315 1.00 78.50 204 ALA A CA 1
ATOM 1640 C C . ALA A 1 204 ? -1.785 -21.703 31.763 1.00 78.50 204 ALA A C 1
ATOM 1642 O O . ALA A 1 204 ? -1.070 -22.642 32.105 1.00 78.50 204 ALA A O 1
ATOM 1643 N N . GLU A 1 205 ? -2.171 -20.735 32.600 1.00 81.69 205 GLU A N 1
ATOM 1644 C CA . GLU A 1 205 ? -1.862 -20.713 34.037 1.00 81.69 205 GLU A CA 1
ATOM 1645 C C . GLU A 1 205 ? -2.539 -21.892 34.762 1.00 81.69 205 GLU A C 1
ATOM 1647 O O . GLU A 1 205 ? -1.869 -22.623 35.487 1.00 81.69 205 GLU A O 1
ATOM 1652 N N . ASP A 1 206 ? -3.816 -22.174 34.472 1.00 74.19 206 ASP A N 1
ATOM 1653 C CA . ASP A 1 206 ? -4.541 -23.324 35.037 1.00 74.19 206 ASP A CA 1
ATOM 1654 C C . ASP A 1 206 ? -3.890 -24.675 34.665 1.00 74.19 206 ASP A C 1
ATOM 1656 O O . ASP A 1 206 ? -3.905 -25.617 35.459 1.00 74.19 206 ASP A O 1
ATOM 1660 N N . ILE A 1 207 ? -3.307 -24.799 33.463 1.00 70.81 207 ILE A N 1
ATOM 1661 C CA . ILE A 1 207 ? -2.572 -26.006 33.040 1.00 70.81 207 ILE A CA 1
ATOM 1662 C C . ILE A 1 207 ? -1.238 -26.146 33.789 1.00 70.81 207 ILE A C 1
ATOM 1664 O O . ILE A 1 207 ? -0.837 -27.270 34.090 1.00 70.81 207 ILE A O 1
ATOM 1668 N N . GLU A 1 208 ? -0.541 -25.044 34.075 1.00 65.69 208 GLU A N 1
ATOM 1669 C CA . GLU A 1 208 ? 0.696 -25.077 34.867 1.00 65.69 208 GLU A CA 1
ATOM 1670 C C . GLU A 1 208 ? 0.418 -25.394 36.346 1.00 65.69 208 GLU A C 1
ATOM 1672 O O . GLU A 1 208 ? 1.195 -26.125 36.962 1.00 65.69 208 GLU A O 1
ATOM 1677 N N . ASP A 1 209 ? -0.715 -24.940 36.889 1.00 59.78 209 ASP A N 1
ATOM 1678 C CA . ASP A 1 209 ? -1.140 -25.248 38.259 1.00 59.78 209 ASP A CA 1
ATOM 1679 C C . ASP A 1 209 ? -1.708 -26.682 38.416 1.00 59.78 209 ASP A C 1
ATOM 1681 O O . ASP A 1 209 ? -1.580 -27.276 39.493 1.00 59.78 209 ASP A O 1
ATOM 1685 N N . ASP A 1 210 ? -2.293 -27.273 37.359 1.00 55.03 210 ASP A N 1
ATOM 1686 C CA . ASP A 1 210 ? -2.744 -28.684 37.321 1.00 55.03 210 ASP A CA 1
ATOM 1687 C C . ASP A 1 210 ? -1.629 -29.676 36.922 1.00 55.03 210 ASP A C 1
ATOM 1689 O O . ASP A 1 210 ? -1.774 -30.883 37.142 1.00 55.03 210 ASP A O 1
ATOM 1693 N N . ASP A 1 211 ? -0.454 -29.210 36.461 1.00 50.44 211 ASP A N 1
ATOM 1694 C CA . ASP A 1 211 ? 0.790 -30.002 36.535 1.00 50.44 211 ASP A CA 1
ATOM 1695 C C . ASP A 1 211 ? 1.302 -30.011 37.983 1.00 50.44 211 ASP A C 1
ATOM 1697 O O . ASP A 1 211 ? 2.422 -29.618 38.322 1.00 50.44 211 ASP A O 1
ATOM 1701 N N . GLY A 1 212 ? 0.434 -30.507 38.868 1.00 45.50 212 GLY A N 1
ATOM 1702 C CA . GLY A 1 212 ? 0.779 -31.006 40.177 1.00 45.50 212 GLY A CA 1
ATOM 1703 C C . GLY A 1 212 ? 1.901 -32.023 40.018 1.00 45.50 212 GLY A C 1
ATOM 1704 O O . GLY A 1 212 ? 1.670 -33.218 39.796 1.00 45.50 212 GLY A O 1
ATOM 1705 N N . GLY A 1 213 ? 3.127 -31.531 40.187 1.00 44.75 213 GLY A N 1
ATOM 1706 C CA . GLY A 1 213 ? 4.385 -32.266 40.193 1.00 44.75 213 GLY A CA 1
ATOM 1707 C C . GLY A 1 213 ? 4.511 -33.330 41.289 1.00 44.75 213 GLY A C 1
ATOM 1708 O O . GLY A 1 213 ? 5.614 -33.567 41.772 1.00 44.75 213 GLY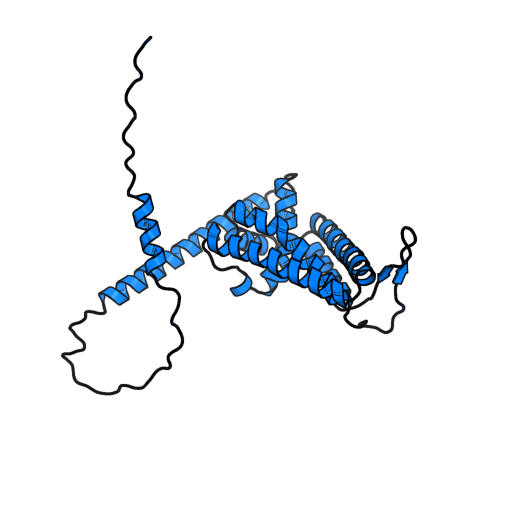 A O 1
ATOM 1709 N N . ASP A 1 214 ? 3.425 -34.000 41.686 1.00 47.12 214 ASP A N 1
ATOM 1710 C CA . ASP A 1 214 ? 3.469 -35.158 42.577 1.00 47.12 214 ASP A CA 1
ATOM 1711 C C . ASP A 1 214 ? 2.355 -36.213 42.371 1.00 47.12 214 ASP A C 1
ATOM 1713 O O . ASP A 1 214 ? 2.171 -37.074 43.235 1.00 47.12 214 ASP A O 1
ATOM 1717 N N . GLU A 1 215 ? 1.636 -36.242 41.233 1.00 44.50 215 GLU A N 1
ATOM 1718 C CA . GLU A 1 215 ? 0.652 -37.324 40.980 1.00 44.50 215 GLU A CA 1
ATOM 1719 C C . GLU A 1 215 ? 0.939 -38.232 39.766 1.00 44.50 215 GLU A C 1
ATOM 1721 O O . GLU A 1 215 ? 0.363 -39.319 39.659 1.00 44.50 215 GLU A O 1
ATOM 1726 N N . MET A 1 216 ? 1.940 -37.923 38.927 1.00 38.75 216 MET A N 1
ATOM 1727 C CA . MET A 1 216 ? 2.372 -38.837 37.849 1.00 38.75 216 MET A CA 1
ATOM 1728 C C . MET A 1 216 ? 3.505 -39.812 38.230 1.00 38.75 216 MET A C 1
ATOM 1730 O O . MET A 1 216 ? 3.749 -40.779 37.506 1.00 38.75 216 MET A O 1
ATOM 1734 N N . LEU A 1 217 ? 4.160 -39.649 39.389 1.00 43.47 217 LEU A N 1
ATOM 1735 C CA . LEU A 1 217 ? 5.173 -40.603 39.884 1.00 43.47 217 LEU A CA 1
ATOM 1736 C C . LEU A 1 217 ? 4.604 -41.727 40.770 1.00 43.47 217 LEU A C 1
ATOM 1738 O O . LEU A 1 217 ? 5.329 -42.665 41.109 1.00 43.47 217 LEU A O 1
ATOM 1742 N N . ARG A 1 218 ? 3.304 -41.701 41.104 1.00 44.19 218 ARG A N 1
ATOM 1743 C CA . ARG A 1 218 ? 2.648 -42.750 41.916 1.00 44.19 218 ARG A CA 1
ATOM 1744 C C . ARG A 1 218 ? 1.752 -43.721 41.149 1.00 44.19 218 ARG A C 1
ATOM 1746 O O . ARG A 1 218 ? 1.321 -44.718 41.731 1.00 44.19 218 ARG A O 1
ATOM 1753 N N . ARG A 1 219 ? 1.515 -43.523 39.850 1.00 37.91 219 ARG A N 1
ATOM 1754 C CA . ARG A 1 219 ? 0.734 -44.465 39.030 1.00 37.91 219 ARG A CA 1
ATOM 1755 C C . ARG A 1 219 ? 1.499 -44.928 37.794 1.00 37.91 219 ARG A C 1
ATOM 1757 O O . ARG A 1 219 ? 1.330 -44.413 36.704 1.00 37.91 219 ARG A O 1
ATOM 1764 N N . GLY A 1 220 ? 2.305 -45.969 38.011 1.00 33.78 220 GLY A N 1
ATOM 1765 C CA . GLY A 1 220 ? 2.374 -47.160 37.157 1.00 33.78 220 GLY A CA 1
ATOM 1766 C C . GLY A 1 220 ? 2.648 -46.947 35.667 1.00 33.78 220 GLY A C 1
ATOM 1767 O O . GLY A 1 220 ? 1.762 -46.610 34.893 1.00 33.78 220 GLY A O 1
ATOM 1768 N N . GLY A 1 221 ? 3.871 -47.278 35.252 1.00 43.12 221 GLY A N 1
ATOM 1769 C CA . GLY A 1 221 ? 4.333 -47.116 33.879 1.00 43.12 221 GLY A CA 1
ATOM 1770 C C . GLY A 1 221 ? 3.503 -47.817 32.800 1.00 43.12 221 GLY A C 1
ATOM 1771 O O . GLY A 1 221 ? 3.093 -48.970 32.942 1.00 43.12 221 GLY A O 1
ATOM 1772 N N . ARG A 1 222 ? 3.384 -47.143 31.654 1.00 42.16 222 ARG A N 1
ATOM 1773 C CA . ARG A 1 222 ? 3.734 -47.656 30.318 1.00 42.16 222 ARG A CA 1
ATOM 1774 C C . ARG A 1 222 ? 3.525 -46.570 29.256 1.00 42.16 222 ARG A C 1
ATOM 1776 O O . ARG A 1 222 ? 2.631 -45.750 29.377 1.00 42.16 222 ARG A O 1
ATOM 1783 N N . ASN A 1 223 ? 4.341 -46.662 28.205 1.00 34.97 223 ASN A N 1
ATOM 1784 C CA . ASN A 1 223 ? 4.297 -45.933 26.931 1.00 34.97 223 ASN A CA 1
ATOM 1785 C C . ASN A 1 223 ? 4.788 -44.477 26.909 1.00 34.97 223 ASN A C 1
ATOM 1787 O O . ASN A 1 223 ? 4.022 -43.527 26.814 1.00 34.97 223 ASN A O 1
ATOM 1791 N N . ARG A 1 224 ? 6.118 -44.330 26.817 1.00 36.84 224 ARG A N 1
ATOM 1792 C CA . ARG A 1 224 ? 6.732 -43.233 26.056 1.00 36.84 224 ARG A CA 1
ATOM 1793 C C . ARG A 1 224 ? 6.656 -43.569 24.567 1.00 36.84 224 ARG A C 1
ATOM 1795 O O . ARG A 1 224 ? 7.535 -44.267 24.061 1.00 36.84 224 ARG A O 1
ATOM 1802 N N . GLU A 1 225 ? 5.658 -43.042 23.868 1.00 36.03 225 GLU A N 1
ATOM 1803 C CA . GLU A 1 225 ? 5.757 -42.846 22.422 1.00 36.03 225 GLU A CA 1
ATOM 1804 C C . GLU A 1 225 ? 6.056 -41.375 22.115 1.00 36.03 225 GLU A C 1
ATOM 1806 O O . GLU A 1 225 ? 5.398 -40.437 22.547 1.00 36.03 225 GLU A O 1
ATOM 1811 N N . ARG A 1 226 ? 7.182 -41.237 21.427 1.00 40.69 226 ARG A N 1
ATOM 1812 C CA . ARG A 1 226 ? 7.901 -40.062 20.956 1.00 40.69 226 ARG A CA 1
ATOM 1813 C C . ARG A 1 226 ? 7.023 -39.145 20.085 1.00 40.69 226 ARG A C 1
ATOM 1815 O O . ARG A 1 226 ? 6.699 -39.522 18.965 1.00 40.69 226 ARG A O 1
ATOM 1822 N N . PHE A 1 227 ? 6.771 -37.914 20.536 1.00 32.81 227 PHE A N 1
ATOM 1823 C CA . PHE A 1 227 ? 6.394 -36.789 19.664 1.00 32.81 227 PHE A CA 1
ATOM 1824 C C . PHE A 1 227 ? 7.637 -35.962 19.272 1.00 32.81 227 PHE A C 1
ATOM 1826 O O . PHE A 1 227 ? 8.614 -35.923 20.031 1.00 32.81 227 PHE A O 1
ATOM 1833 N N . PRO A 1 228 ? 7.673 -35.366 18.064 1.00 38.53 228 PRO A N 1
ATOM 1834 C CA . PRO A 1 228 ? 8.865 -34.724 17.531 1.00 38.53 228 PRO A CA 1
ATOM 1835 C C . PRO A 1 228 ? 9.068 -33.326 18.131 1.00 38.53 228 PRO A C 1
ATOM 1837 O O . PRO A 1 228 ? 8.142 -32.531 18.241 1.00 38.53 228 PRO A O 1
ATOM 1840 N N . ARG A 1 229 ? 10.325 -33.034 18.484 1.00 41.50 229 ARG A N 1
ATOM 1841 C CA . ARG A 1 229 ? 10.819 -31.704 18.860 1.00 41.50 229 ARG A CA 1
ATOM 1842 C C . ARG A 1 229 ? 10.657 -30.734 17.691 1.00 41.50 229 ARG A C 1
ATOM 1844 O O . ARG A 1 229 ? 11.176 -31.010 16.611 1.00 41.50 229 ARG A O 1
ATOM 1851 N N . GLY A 1 230 ? 10.002 -29.602 17.930 1.00 35.62 230 GLY A N 1
ATOM 1852 C CA . GLY A 1 230 ? 9.882 -28.539 16.935 1.00 35.62 230 GLY A CA 1
ATOM 1853 C C . GLY A 1 230 ? 8.955 -27.396 17.338 1.00 35.62 230 GLY A C 1
ATOM 1854 O O . GLY A 1 230 ? 8.088 -27.046 16.551 1.00 35.62 230 GLY A O 1
ATOM 1855 N N . ALA A 1 231 ? 9.110 -26.846 18.543 1.00 37.00 231 ALA A N 1
ATOM 1856 C CA . ALA A 1 231 ? 8.543 -25.552 18.937 1.00 37.00 231 ALA A CA 1
ATOM 1857 C C . ALA A 1 231 ? 9.231 -25.082 20.230 1.00 37.00 231 ALA A C 1
ATOM 1859 O O . ALA A 1 231 ? 8.669 -25.162 21.313 1.00 37.00 231 ALA A O 1
ATOM 1860 N N . GLU A 1 232 ? 10.486 -24.651 20.130 1.00 45.94 232 GLU A N 1
ATOM 1861 C CA . GLU A 1 232 ? 11.132 -23.877 21.193 1.00 45.94 232 GLU A CA 1
ATOM 1862 C C . GLU A 1 232 ? 11.512 -22.520 20.608 1.00 45.94 232 GLU A C 1
ATOM 1864 O O . GLU A 1 232 ? 12.274 -22.453 19.643 1.00 45.94 232 GLU A O 1
ATOM 1869 N N . GLY A 1 233 ? 10.980 -21.452 21.205 1.00 37.50 233 GLY A N 1
ATOM 1870 C CA . GLY A 1 233 ? 11.495 -20.099 21.022 1.00 37.50 233 GLY A CA 1
ATOM 1871 C C . GLY A 1 233 ? 10.432 -19.031 20.799 1.00 37.50 233 GLY A C 1
ATOM 1872 O O . GLY A 1 233 ? 10.300 -18.568 19.677 1.00 37.50 233 GLY A O 1
ATOM 1873 N N . VAL A 1 234 ? 9.723 -18.628 21.857 1.00 36.81 234 VAL A N 1
ATOM 1874 C CA . VAL A 1 234 ? 9.831 -17.291 22.484 1.00 36.81 234 VAL A CA 1
ATOM 1875 C C . VAL A 1 234 ? 9.442 -17.498 23.953 1.00 36.81 234 VAL A C 1
ATOM 1877 O O . VAL A 1 234 ? 8.394 -18.062 24.246 1.00 36.81 234 VAL A O 1
ATOM 1880 N N . ARG A 1 235 ? 10.357 -17.180 24.868 1.00 45.00 235 ARG A N 1
ATOM 1881 C CA . ARG A 1 235 ? 10.283 -17.532 26.291 1.00 45.00 235 ARG A CA 1
ATOM 1882 C C . ARG A 1 235 ? 9.405 -16.504 27.021 1.00 45.00 235 ARG A C 1
ATOM 1884 O O . ARG A 1 235 ? 9.606 -15.310 26.833 1.00 45.00 235 ARG A O 1
ATOM 1891 N N . TYR A 1 236 ? 8.480 -16.973 27.860 1.00 43.06 236 TYR A N 1
ATOM 1892 C CA . TYR A 1 236 ? 7.557 -16.167 28.680 1.00 43.06 236 TYR A CA 1
ATOM 1893 C C . TYR A 1 236 ? 8.245 -15.166 29.634 1.00 43.06 236 TYR A C 1
ATOM 1895 O O . TYR A 1 236 ? 7.601 -14.241 30.122 1.00 43.06 236 TYR A O 1
ATOM 1903 N N . GLU A 1 237 ? 9.554 -15.296 29.862 1.00 39.56 237 GLU A N 1
ATOM 1904 C CA . GLU A 1 237 ? 10.302 -14.440 30.793 1.00 39.56 237 GLU A CA 1
ATOM 1905 C C . GLU A 1 237 ? 10.371 -12.961 30.369 1.00 39.56 237 GLU A C 1
ATOM 1907 O O . GLU A 1 237 ? 10.412 -12.088 31.228 1.00 39.56 237 GLU A O 1
ATOM 1912 N N . GLU A 1 238 ? 10.274 -12.645 29.072 1.00 42.47 238 GLU A N 1
ATOM 1913 C CA . GLU A 1 238 ? 10.305 -11.249 28.593 1.00 42.47 238 GLU A CA 1
ATOM 1914 C C . GLU A 1 238 ? 8.981 -10.497 28.865 1.00 42.47 238 GLU A C 1
ATOM 1916 O O . GLU A 1 238 ? 8.917 -9.270 28.796 1.00 42.47 238 GLU A O 1
ATOM 1921 N N . MET A 1 239 ? 7.905 -11.222 29.203 1.00 39.72 239 MET A N 1
ATOM 1922 C CA . MET A 1 239 ? 6.589 -10.641 29.499 1.00 39.72 239 MET A CA 1
ATOM 1923 C C . MET A 1 239 ? 6.426 -10.235 30.972 1.00 39.72 239 MET A C 1
ATOM 1925 O O . MET A 1 239 ? 5.611 -9.360 31.271 1.00 39.72 239 MET A O 1
ATOM 1929 N N . LEU A 1 240 ? 7.209 -10.828 31.882 1.00 42.38 240 LEU A N 1
ATOM 1930 C CA . LEU A 1 240 ? 7.143 -10.544 33.320 1.00 42.38 240 LEU A CA 1
ATOM 1931 C C . LEU A 1 240 ? 8.016 -9.344 33.727 1.00 42.38 240 LEU A C 1
ATOM 1933 O O . LEU A 1 240 ? 7.569 -8.538 34.541 1.00 42.38 240 LEU A O 1
ATOM 1937 N N . GLU A 1 241 ? 9.173 -9.125 33.088 1.00 40.78 241 GLU A N 1
ATOM 1938 C CA . GLU A 1 241 ? 10.032 -7.956 33.377 1.00 40.78 241 GLU A CA 1
ATOM 1939 C C . GLU A 1 241 ? 9.341 -6.608 33.088 1.00 40.78 241 GLU A C 1
ATOM 1941 O O . GLU A 1 241 ? 9.629 -5.602 33.734 1.00 40.78 241 GLU A O 1
ATOM 1946 N N . VAL A 1 242 ? 8.380 -6.569 32.158 1.00 45.12 242 VAL A N 1
ATOM 1947 C CA . VAL A 1 242 ? 7.640 -5.335 31.835 1.00 45.12 242 VAL A CA 1
ATOM 1948 C C . VAL A 1 242 ? 6.536 -5.034 32.859 1.00 45.12 242 VAL A C 1
ATOM 1950 O O . VAL A 1 242 ? 6.144 -3.877 32.990 1.00 45.12 242 VAL A O 1
ATOM 1953 N N . ARG A 1 243 ? 6.046 -6.033 33.609 1.00 42.47 243 ARG A N 1
ATOM 1954 C CA . ARG A 1 243 ? 5.066 -5.814 34.689 1.00 42.47 243 ARG A CA 1
ATOM 1955 C C . ARG A 1 243 ? 5.721 -5.304 35.974 1.00 42.47 243 ARG A C 1
ATOM 1957 O O . ARG A 1 243 ? 5.132 -4.456 36.631 1.00 42.47 243 ARG A O 1
ATOM 1964 N N . GLU A 1 244 ? 6.941 -5.733 36.297 1.00 42.94 244 GLU A N 1
ATOM 1965 C CA . GLU A 1 244 ? 7.648 -5.242 37.494 1.00 42.94 244 GLU A CA 1
ATOM 1966 C C . GLU A 1 244 ? 8.209 -3.817 37.337 1.00 42.94 244 GLU A C 1
ATOM 1968 O O . GLU A 1 244 ? 8.390 -3.113 38.330 1.00 42.94 244 GLU A O 1
ATOM 1973 N N . ALA A 1 245 ? 8.432 -3.342 36.106 1.00 45.22 245 ALA A N 1
ATOM 1974 C CA . ALA A 1 245 ? 8.935 -1.987 35.865 1.00 45.22 245 ALA A CA 1
ATOM 1975 C C . ALA A 1 245 ? 7.891 -0.871 36.097 1.00 45.22 245 ALA A C 1
ATOM 1977 O O . ALA A 1 245 ? 8.282 0.274 36.316 1.00 45.22 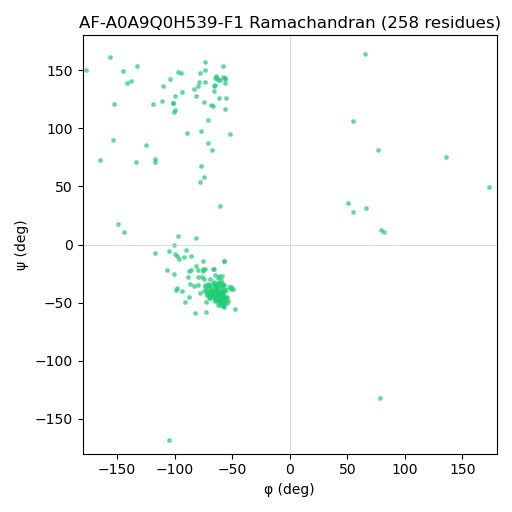245 ALA A O 1
ATOM 1978 N N . ASP A 1 246 ? 6.588 -1.180 36.064 1.00 44.84 246 ASP A N 1
ATOM 1979 C CA . ASP A 1 246 ? 5.508 -0.177 36.168 1.00 44.84 246 ASP A CA 1
ATOM 1980 C C . ASP A 1 246 ? 4.955 -0.027 37.605 1.00 44.84 246 ASP A C 1
ATOM 1982 O O . ASP A 1 246 ? 4.281 0.953 37.917 1.00 44.84 246 ASP A O 1
ATOM 1986 N N . GLU A 1 247 ? 5.285 -0.949 38.520 1.00 48.22 247 GLU A N 1
ATOM 1987 C CA . GLU A 1 247 ? 4.849 -0.904 39.931 1.00 48.22 247 GLU A CA 1
ATOM 1988 C C . GLU A 1 247 ? 5.930 -0.379 40.906 1.00 48.22 247 GLU A C 1
ATOM 1990 O O . GLU A 1 247 ? 5.682 -0.254 42.107 1.00 48.22 247 GLU A O 1
ATOM 1995 N N . GLY A 1 248 ? 7.124 -0.027 40.407 1.00 45.34 248 GLY A N 1
ATOM 1996 C CA . GLY A 1 248 ? 8.313 0.247 41.227 1.00 45.34 248 GLY A CA 1
ATOM 1997 C C . GLY A 1 248 ? 8.659 1.706 41.561 1.00 45.34 248 GLY A C 1
ATOM 1998 O O . GLY A 1 248 ? 9.524 1.908 42.409 1.00 45.34 248 GLY A O 1
ATOM 1999 N N . ASP A 1 249 ? 8.019 2.723 40.970 1.00 43.00 249 ASP A N 1
ATOM 2000 C CA . ASP A 1 249 ? 8.418 4.133 41.167 1.00 43.00 249 ASP A CA 1
ATOM 2001 C C . ASP A 1 249 ? 7.324 4.982 41.841 1.00 43.00 249 ASP A C 1
ATOM 2003 O O . ASP A 1 249 ? 6.678 5.860 41.265 1.00 43.00 249 ASP A O 1
ATOM 2007 N N . GLY A 1 250 ? 7.159 4.754 43.146 1.00 45.44 250 GLY A N 1
ATOM 2008 C CA . GLY A 1 250 ? 6.561 5.724 44.061 1.00 45.44 250 GLY A CA 1
ATOM 2009 C C . GLY A 1 250 ? 7.475 6.943 44.233 1.00 45.44 250 GLY A C 1
ATOM 2010 O O . GLY A 1 250 ? 8.208 7.047 45.216 1.00 45.44 250 GLY A O 1
ATOM 2011 N N . LEU A 1 251 ? 7.435 7.881 43.284 1.00 41.44 251 LEU A N 1
ATOM 2012 C CA . LEU A 1 251 ? 8.166 9.148 43.359 1.00 41.44 251 LEU A CA 1
ATOM 2013 C C . LEU A 1 251 ? 7.554 10.076 44.421 1.00 41.44 251 LEU A C 1
ATOM 2015 O O . LEU A 1 251 ? 6.481 10.659 44.255 1.00 41.44 251 LEU A O 1
ATOM 2019 N N . ALA A 1 252 ? 8.283 10.209 45.528 1.00 44.34 252 ALA A N 1
ATOM 2020 C CA . ALA A 1 252 ? 8.054 11.175 46.592 1.00 44.34 252 ALA A CA 1
ATOM 2021 C C . ALA A 1 252 ? 8.038 12.627 46.070 1.00 44.34 252 ALA A C 1
ATOM 2023 O O . ALA A 1 252 ? 8.823 13.011 45.202 1.00 44.34 252 ALA A O 1
ATOM 2024 N N . ALA A 1 253 ? 7.155 13.451 46.642 1.00 45.03 253 ALA A N 1
ATOM 2025 C CA . ALA A 1 253 ? 7.030 14.871 46.321 1.00 45.03 253 ALA A CA 1
ATOM 2026 C C . ALA A 1 253 ? 8.320 15.663 46.650 1.00 45.03 253 ALA A C 1
ATOM 2028 O O . ALA A 1 253 ? 8.939 15.414 47.690 1.00 45.03 253 ALA A O 1
ATOM 2029 N N . PRO A 1 254 ? 8.717 16.647 45.819 1.00 52.34 254 PRO A N 1
ATOM 2030 C CA . PRO A 1 254 ? 9.912 17.452 46.065 1.00 52.34 254 PRO A CA 1
ATOM 2031 C C . PRO A 1 254 ? 9.710 18.470 47.210 1.00 52.34 254 PRO A C 1
ATOM 2033 O O . PRO A 1 254 ? 8.592 18.950 47.421 1.00 52.34 254 PRO A O 1
ATOM 2036 N N . PRO A 1 255 ? 10.779 18.837 47.949 1.00 53.09 255 PRO A N 1
ATOM 2037 C CA . PRO A 1 255 ? 10.705 19.807 49.044 1.00 53.09 255 PRO A CA 1
ATOM 2038 C C . PRO A 1 255 ? 10.532 21.252 48.532 1.00 53.09 255 PRO A C 1
ATOM 2040 O O . PRO A 1 255 ? 10.908 21.554 47.396 1.00 53.09 255 PRO A O 1
ATOM 2043 N N . PRO A 1 256 ? 9.997 22.177 49.356 1.00 48.41 256 PRO A N 1
ATOM 2044 C CA . PRO A 1 256 ? 9.786 23.561 48.944 1.00 48.41 256 PRO A CA 1
ATOM 2045 C C . PRO A 1 256 ? 11.111 24.338 48.863 1.00 48.41 256 PRO A C 1
ATOM 2047 O O . PRO A 1 256 ? 11.985 24.198 49.720 1.00 48.41 256 PRO A O 1
ATOM 2050 N N . CYS A 1 257 ? 11.243 25.180 47.834 1.00 52.38 257 CYS A N 1
ATOM 2051 C CA . CYS A 1 257 ? 12.406 26.046 47.617 1.00 52.38 257 CYS A CA 1
ATOM 2052 C C . CYS A 1 257 ? 12.579 27.098 48.733 1.00 52.38 257 CYS A C 1
ATOM 2054 O O . CYS A 1 257 ? 11.581 27.654 49.202 1.00 52.38 257 CYS A O 1
ATOM 2056 N N . PRO A 1 258 ? 13.825 27.447 49.111 1.00 49.03 258 PRO A N 1
ATOM 2057 C CA . PRO A 1 258 ? 14.086 28.530 50.045 1.00 49.03 258 PRO A CA 1
ATOM 2058 C C . PRO A 1 258 ? 13.987 29.896 49.352 1.00 49.03 258 PRO A C 1
ATOM 2060 O O . PRO A 1 258 ? 14.434 30.087 48.223 1.00 49.03 258 PRO A O 1
ATOM 2063 N N . SER A 1 259 ? 13.397 30.845 50.068 1.00 48.38 259 SER A N 1
ATOM 2064 C CA . SER A 1 259 ? 13.225 32.247 49.694 1.00 48.38 259 SER A CA 1
ATOM 2065 C C . SER A 1 259 ? 14.527 33.046 49.803 1.00 48.38 259 SER A C 1
ATOM 2067 O O . SER A 1 259 ? 15.060 33.149 50.911 1.00 48.38 259 SER A O 1
ATOM 2069 N N . ILE A 1 260 ? 14.956 33.668 48.696 1.00 45.00 260 ILE A N 1
ATOM 2070 C CA . ILE A 1 260 ? 15.732 34.923 48.637 1.00 45.00 260 ILE A CA 1
ATOM 2071 C C . ILE A 1 260 ? 15.241 35.717 47.426 1.00 45.00 260 ILE A C 1
ATOM 2073 O O . ILE A 1 260 ? 15.166 35.111 46.334 1.00 45.00 260 ILE A O 1
#

Organism: NCBI:txid273540

Secondary structure (DSSP, 8-state):
----GGG-HHHHHHHHHHH--SHHHHHHHHHHHHHHHHHHHHHHTTSPPSSSPPPEEE-GGG-PEEE--SHHHHHHHHHHHHHHHH-HHHHHHHHHHHHHHHHHHHHHHHHHHHHHHHHHHHHHHHHHHHHHHHIIIIII-S--GGGT-HHIIIIIHHHHHHHHHHHHHH---SSTTHHHHHHHHHHHHHHHHHHHHHHHHHHHHHHHHH--TTSSSSS-----PPPPP------THHHHHHHHTTSS---PPPPPPPP-

Sequence (260 aa):
MGKVGLFDLEKQFAFYGAYHSNPINIFLHMLFVWPILFSSLVLLYFTPPLFNLPHLEFSPFGYNVDLILNIGFFLGLVYASFYIAFDKKAGFLAALLCFFCWVSSSYLAGRLGFSLAWKVALAAQLFCWTGQFIGHGVFEKRAPALLDNLFQAFLMAPFFVLLEALQMLCGYEPYPGFHAKVQAKVEADIKEWKAKISTTTEEAEDIEDDDGGDEMLRRGGRNRERFPRGAEGVRYEEMLEVREADEGDGLAAPPPCPSI

Radius of gyration: 25.91 Å; Cα contacts (8 Å, |Δi|>4): 231; chains: 1; bounding box: 50×83×79 Å

Mean predicted aligned error: 12.32 Å

Foldseek 3Di:
DQDDDPLRLLVLLLVVCLQQVFPQLLVLLLPQLLLLLLLVLLLQLPAAAPDPDDWDWDQPPNRTQTQGNTPLVVLLVLLLVSLCSNFVPLSPVRSVSSVVSNRVSSSVSVVLDDVRSNVVSVVSNVVSVVSNCCSRCVGVVHDDCCVVDVCSVNRVSSSSSSVVVCCVPPNDDSDPCSVVSSVVSSVVSNVVVVVVVVVVVVVVVVVVVVPPVPPPVPDDDDDDDDDDDDDDDDDCVVVVVVVVVVVPDPDDDDDDDDDD

InterPro domains:
  IPR009305 2-hydroxy-palmitic acid dioxygenase Mpo1-like [PF06127] (8-167)
  IPR009305 2-hydroxy-palmitic acid dioxygenase Mpo1-like [PTHR28026] (7-197)

=== Feature glossary ===
A reading guide for the features in this record.

Start from the sequence.

  · Sequence gives the chain of amino acids in standard one-letter code (A=alanine, C=cysteine, …, Y=tyrosine), read N→C. It is the only feature that is directly encoded by the gene; all structural features are derived from the folded form of this sequence.

Fold it, and you get atomic coordinates and the backbone conformation that goes with them.

  · Structure coordinates are given as an mmCIF _atom_site loop: one row per atom with element, residue name, chain id, sequence number, and x/y/z position in Å. Only the four main-chain atoms per residue are included here; side chains are omitted to keep the record compact.

  · Backbone dihedral angles. Every residue except chain termini has a φ (preceding-C → N → Cα → C) and a ψ (N → Cα → C → next-N). They are reported in degrees following the IUPAC sign convention. Secondary structure is essentially a statement about which (φ, ψ) basin each residue occupies.

  · Eight-state secondary structure (DSSP): H is the canonical α-helix, G the tighter 3₁₀-helix, I the wider π-helix; E/B are β-structure, T and S are turns and bends, and '-' is everything else. DSSP derives these from the pattern of main-chain N–H···O=C hydrogen bonds, not from the sequence.

  · SS3 is a coarse helix/strand/coil call (letters a/b/c) made by the P-SEA algorithm from inter-Cα distances and dihedrals. It is less detailed than DSSP but needs only Cα positions.

Summarize the fold with a handful of shape descriptors and a per-residue structural alphabet.

  · Radius of gyration (Rg) is the root-mean-square distance of Cα atoms from their centroid — a single number for overall size and compactness. A globular domain of N residues has Rg ≈ 2.2·N^0.38 Å; an extended or disordered chain has a much larger Rg. The Cα contact count is the number of residue pairs whose Cα atoms are within 8 Å and are more than four positions apart in sequence — a standard proxy for tertiary packing density. The bounding box is the smallest axis-aligned box enclosing all Cα atoms.

  · 3Di is Foldseek's structural alphabet. Each residue is assigned one of twenty discrete states based on how its Cα sits relative to its spatial (not sequential) neighbors. Aligning 3Di strings finds structural homologs roughly as well as full 3D superposition, but orders of magnitude faster.

  · Solvent-accessible surface area (SASA) is the area in Å² traced out by the centre of a 1.4 Å probe sphere (a water molecule) rolled over the protein's van der Waals surface (Shrake–Rupley / Lee–Richards construction). Buried residues have near-zero SASA; fully exposed residues can exceed 200 Å². The total SASA scales roughly with the number of surface residues.

Ask how reliable the model is.

  · For AlphaFold models, the B-factor field carries pLDDT — the model's own estimate of local accuracy on a 0–100 scale. Regions with pLDDT<50 should be treated as essentially unmodeled; they often correspond to intrinsically disordered segments.

  · For experimental (PDB) structures, the B-factor (temperature factor) quantifies the positional spread of each atom in the crystal — a combination of thermal vibration and static disorder — in units of Å². High B-factors mark flexible loops or poorly resolved regions; low B-factors mark the rigid, well-ordered core.

  · Predicted Aligned Error (PAE) is an AlphaFold confidence matrix: entry (i, j) is the expected error in the position of residue j, in ångströms, when the prediction is superimposed on the true structure at residue i. Low PAE within a block of residues means that block is internally rigid and well-predicted; high PAE between two blocks means their relative placement is uncertain even if each block individually is confident.

Place it in context: what it resembles, what it is annotated as, and how it looks.

  · Structural nearest neighbors (via Foldseek easy-search vs the PDB). Reported per hit: target PDB id, E-value, and alignment TM-score. A TM-score above ~0.5 is the conventional threshold for 'same fold'.

  · Functional annotations link the protein to curated databases. InterPro entries identify conserved domains and families by matching the sequence against member-database signatures (Pfam, PROSITE, CDD, …). Gene Ontology (GO) terms describe molecular function, biological process, and cellular component in a controlled vocabulary. CATH places the structure in a hierarchical fold classification (Class/Architecture/Topology/Homologous-superfamily). The organism is the source species.

  · The contact map is a binary N×N matrix image: pixel (i, j) is dark where Cα_i and Cα_j are within 8 Å and |i−j|>4. Because the |i−j|>4 filter removes local helical contacts, off-diagonal stripes parallel to the main diagonal indicate parallel β-sheets; stripes perpendicular to it indicate antiparallel β-sheets. The Ramachandran plot scatters every residue's (φ, ψ) pair against the sterically allowed regions. The PAE heatmap renders the predicted-aligned-error matrix.

  · Six rendered views show the 3D structure from the faces of a cube — i.e. along ±x, ±y, ±z. Rendering representation is drawn randomly per protein from cartoon (secondary-structure ribbons), sticks (backbone bonds), or molecular surface; coloring is either N→C rainbow (blue at the N-terminus through red at the C-terminus) or one color per chain.